Protein AF-A0A7S0H6I0-F1 (afdb_monomer)

Organism: NCBI:txid3032

Solvent-accessible surface area (backbone atoms only — not comparable to full-atom values): 18822 Å² total; per-residue (Å²): 109,71,69,57,54,54,49,54,50,50,52,51,72,68,50,62,96,84,69,88,73,84,89,84,72,91,72,58,75,51,55,57,51,64,80,48,54,71,69,60,39,50,52,53,34,54,76,72,72,45,52,62,35,53,57,52,50,68,65,43,87,54,45,78,47,70,55,51,42,46,53,72,36,49,92,72,52,60,68,84,78,40,85,78,61,83,65,83,70,51,53,68,52,46,45,52,50,47,53,44,42,51,62,61,49,50,74,31,91,44,53,44,59,42,60,43,92,50,60,72,70,56,38,51,52,52,50,51,30,56,52,23,58,52,73,50,47,85,39,92,85,66,47,73,40,75,45,30,28,37,38,82,49,72,37,52,82,81,64,77,52,75,69,40,66,33,45,31,42,36,38,47,34,67,58,88,84,85,41,52,37,30,41,35,44,37,38,36,84,94,32,77,49,40,33,45,35,42,35,44,65,49,100,86,72,50,80,37,57,44,74,42,81,46,54,73,64,60,52,59,59,54,56,79,42,49,26,87,65,40,48,56,35,42,30,47,31,39,26,35,73,51,95,78,37,50,36,37,40,31,41,33,44,49,67,75,86,76,92,59,92,89,64,81,84,72,90,60,69,74,49,38,36,38,34,35,74,42,56,89,55,96,78,70,78,68,73,56,62,86,36,38,29,71,76,48,80,45,53,92,44,58,80,80,30,72,72,53,62,19,40,73,61,81,67,64,61,69,68,75,75,108

InterPro domains:
  IPR038727 NadR/Ttd14, AAA domain [PF13521] (15-122)
  IPR053227 TRPL channel trafficking regulator [PTHR34932] (1-311)

Nearest PDB structures (foldseek):
  2dc4-assembly1_B  TM=5.977E-01  e=1.056E-04  Pyrococcus horikoshii
  7ena-assembly1_r  TM=5.067E-01  e=4.330E-05  Homo sapiens
  1yem-assembly1_A  TM=5.821E-01  e=3.042E-04  Pyrococcus furiosus DSM 3638
  8trh-assembly1_R  TM=5.136E-01  e=8.448E-05  Homo sapiens
  7lbm-assembly1_k  TM=5.328E-01  e=5.613E-04  Homo sapiens

Structure (mmCIF, N/CA/C/O backbone):
data_AF-A0A7S0H6I0-F1
#
_entry.id   AF-A0A7S0H6I0-F1
#
loop_
_atom_site.group_PDB
_atom_site.id
_atom_site.type_symbol
_atom_site.label_atom_id
_atom_site.label_alt_id
_atom_site.label_comp_id
_atom_site.label_asym_id
_atom_site.label_entity_id
_atom_site.label_seq_id
_atom_site.pdbx_PDB_ins_code
_atom_site.Cartn_x
_atom_site.Cartn_y
_atom_site.Cartn_z
_atom_site.occupancy
_atom_site.B_iso_or_equiv
_atom_site.auth_seq_id
_atom_site.auth_comp_id
_atom_site.auth_asym_id
_atom_site.auth_atom_id
_atom_site.pdbx_PDB_model_num
ATOM 1 N N . MET A 1 1 ? 13.674 -18.038 -6.195 1.00 70.50 1 MET A N 1
ATOM 2 C CA . MET A 1 1 ? 13.191 -16.742 -5.676 1.00 70.50 1 MET A CA 1
ATOM 3 C C . MET A 1 1 ? 12.392 -16.941 -4.396 1.00 70.50 1 MET A C 1
ATOM 5 O O . MET A 1 1 ? 12.949 -16.677 -3.344 1.00 70.50 1 MET A O 1
ATOM 9 N N . MET A 1 2 ? 11.197 -17.544 -4.451 1.00 82.12 2 MET A N 1
ATOM 10 C CA . MET A 1 2 ? 10.323 -17.670 -3.271 1.00 82.12 2 MET A CA 1
ATOM 11 C C . MET A 1 2 ? 10.970 -18.321 -2.047 1.00 82.12 2 MET A C 1
ATOM 13 O O . MET A 1 2 ? 10.903 -17.776 -0.954 1.00 82.12 2 MET A O 1
ATOM 17 N N . THR A 1 3 ? 11.650 -19.454 -2.237 1.00 84.69 3 THR A N 1
ATOM 18 C CA . THR A 1 3 ? 12.354 -20.153 -1.151 1.00 84.69 3 THR A CA 1
ATOM 19 C C . THR A 1 3 ? 13.457 -19.301 -0.523 1.00 84.69 3 THR A C 1
ATOM 21 O O . THR A 1 3 ? 13.677 -19.378 0.682 1.00 84.69 3 THR A O 1
ATOM 24 N N . LEU A 1 4 ? 14.143 -18.481 -1.326 1.00 86.88 4 LEU A N 1
ATOM 25 C CA . LEU A 1 4 ? 15.224 -17.619 -0.851 1.00 86.88 4 LEU A CA 1
ATOM 26 C C . LEU A 1 4 ? 14.661 -16.491 0.019 1.00 86.88 4 LEU A C 1
ATOM 28 O O . LEU A 1 4 ? 15.125 -16.303 1.136 1.00 86.88 4 LEU A O 1
ATOM 32 N N . GLU A 1 5 ? 13.624 -15.804 -0.461 1.00 88.50 5 GLU A N 1
ATOM 33 C CA . GLU A 1 5 ? 12.923 -14.759 0.297 1.00 88.50 5 GLU A CA 1
ATOM 34 C C . GLU A 1 5 ? 12.374 -15.319 1.620 1.00 88.50 5 GLU A C 1
ATOM 36 O O . GLU A 1 5 ? 12.677 -14.775 2.677 1.00 88.50 5 GLU A O 1
ATOM 41 N N . SER A 1 6 ? 11.696 -16.475 1.597 1.00 87.19 6 SER A N 1
ATOM 42 C CA . SER A 1 6 ? 11.212 -17.130 2.822 1.00 87.19 6 SER A CA 1
ATOM 43 C C . SER A 1 6 ? 12.336 -17.545 3.778 1.00 87.19 6 SER A C 1
ATOM 45 O O . SER A 1 6 ? 12.127 -17.577 4.987 1.00 87.19 6 SER A O 1
ATOM 47 N N . SER A 1 7 ? 13.536 -17.847 3.270 1.00 89.94 7 SER A N 1
ATOM 48 C CA . SER A 1 7 ? 14.689 -18.143 4.131 1.00 89.94 7 SER A CA 1
ATOM 49 C C . SER A 1 7 ? 15.172 -16.887 4.856 1.00 89.94 7 SER A C 1
ATOM 51 O O . SER A 1 7 ? 15.437 -16.943 6.054 1.00 89.94 7 SER A O 1
ATOM 53 N N . TYR A 1 8 ? 15.246 -15.747 4.162 1.00 90.56 8 TYR A N 1
ATOM 54 C CA . TYR A 1 8 ? 15.612 -14.471 4.782 1.00 90.56 8 TYR A CA 1
ATOM 55 C C . TYR A 1 8 ? 14.548 -13.978 5.764 1.00 90.56 8 TYR A C 1
ATOM 57 O O . TYR A 1 8 ? 14.896 -13.517 6.848 1.00 90.56 8 TYR A O 1
ATOM 65 N N . GLU A 1 9 ? 13.265 -14.135 5.435 1.00 87.25 9 GLU A N 1
ATOM 66 C CA . GLU A 1 9 ? 12.168 -13.856 6.366 1.00 87.25 9 GLU A CA 1
ATOM 67 C C . GLU A 1 9 ? 12.282 -14.709 7.631 1.00 87.25 9 GLU A C 1
ATOM 69 O O . GLU A 1 9 ? 12.184 -14.178 8.734 1.00 87.25 9 GLU A O 1
ATOM 74 N N . ALA A 1 10 ? 12.556 -16.011 7.497 1.00 87.00 10 ALA A N 1
ATOM 75 C CA . ALA A 1 10 ? 12.744 -16.898 8.643 1.00 87.00 10 ALA A CA 1
ATOM 76 C C . ALA A 1 10 ? 13.939 -16.479 9.516 1.00 87.00 10 ALA A C 1
ATOM 78 O O . ALA A 1 10 ? 13.833 -16.514 10.740 1.00 87.00 10 ALA A O 1
ATOM 79 N N . ILE A 1 11 ? 15.047 -16.038 8.909 1.00 88.12 11 ILE A N 1
ATOM 80 C CA . ILE A 1 11 ? 16.201 -15.490 9.638 1.00 88.12 11 ILE A CA 1
ATOM 81 C C . ILE A 1 11 ? 15.800 -14.221 10.401 1.00 88.12 11 ILE A C 1
ATOM 83 O O . ILE A 1 11 ? 16.098 -14.113 11.586 1.00 88.12 11 ILE A O 1
ATOM 87 N N . CYS A 1 12 ? 15.078 -13.296 9.761 1.00 86.56 12 CYS A N 1
ATOM 88 C CA . CYS A 1 12 ? 14.570 -12.095 10.425 1.00 86.56 12 CYS A CA 1
ATOM 89 C C . CYS A 1 12 ? 13.584 -12.416 11.558 1.00 86.56 12 CYS A C 1
ATOM 91 O O . CYS A 1 12 ? 13.582 -11.738 12.575 1.00 86.56 12 CYS A O 1
ATOM 93 N N . MET A 1 13 ? 12.736 -13.436 11.412 1.00 82.75 13 MET A N 1
ATOM 94 C CA . MET A 1 13 ? 11.823 -13.854 12.484 1.00 82.75 13 MET A CA 1
ATOM 95 C C . MET A 1 13 ? 12.553 -14.531 13.649 1.00 82.75 13 MET A C 1
ATOM 97 O O . MET A 1 13 ? 12.031 -14.551 14.762 1.00 82.75 13 MET A O 1
ATOM 101 N N . ALA A 1 14 ? 13.733 -15.097 13.393 1.00 84.69 14 ALA A N 1
ATOM 102 C CA . ALA A 1 14 ? 14.576 -15.744 14.389 1.00 84.69 14 ALA A CA 1
ATOM 103 C C . ALA A 1 14 ? 15.570 -14.788 15.073 1.00 84.69 14 ALA A C 1
ATOM 105 O O . ALA A 1 14 ? 16.255 -15.224 15.998 1.00 84.69 14 ALA A O 1
ATOM 106 N N . SER A 1 15 ? 15.677 -13.525 14.638 1.00 82.12 15 SER A N 1
ATOM 107 C CA . SER A 1 15 ? 16.566 -12.545 15.272 1.00 82.12 15 SER A CA 1
ATOM 108 C C . SER A 1 15 ? 16.127 -12.229 16.702 1.00 82.12 15 SER A C 1
ATOM 110 O O . SER A 1 15 ? 14.941 -12.317 17.035 1.00 82.12 15 SER A O 1
ATOM 112 N N . ASP A 1 16 ? 17.079 -11.820 17.540 1.00 75.88 16 ASP A N 1
ATOM 113 C CA . ASP A 1 16 ? 16.830 -11.540 18.951 1.00 75.88 16 ASP A CA 1
ATOM 114 C C . ASP A 1 16 ? 15.749 -10.470 19.163 1.00 75.88 16 ASP A C 1
ATOM 116 O O . ASP A 1 16 ? 15.563 -9.532 18.378 1.00 75.88 16 ASP A O 1
ATOM 120 N N . ALA A 1 17 ? 15.028 -10.605 20.278 1.00 66.75 17 ALA A N 1
ATOM 121 C CA . ALA A 1 17 ? 13.983 -9.670 20.663 1.00 66.75 17 ALA A CA 1
ATOM 122 C C . ALA A 1 17 ? 14.566 -8.257 20.852 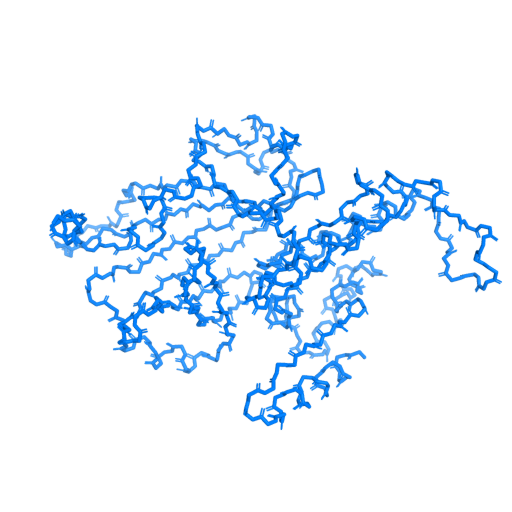1.00 66.75 17 ALA A C 1
ATOM 124 O O . ALA A 1 17 ? 15.230 -7.974 21.847 1.00 66.75 17 ALA A O 1
ATOM 125 N N . GLY A 1 18 ? 14.274 -7.362 19.906 1.00 67.31 18 GLY A N 1
ATOM 126 C CA . GLY A 1 18 ? 14.695 -5.958 19.937 1.00 67.31 18 GLY A CA 1
ATOM 127 C C . GLY A 1 18 ? 15.461 -5.503 18.696 1.00 67.31 18 GLY A C 1
ATOM 128 O O . GLY A 1 18 ? 15.560 -4.296 18.470 1.00 67.31 18 GLY A O 1
ATOM 129 N N . GLU A 1 19 ? 15.944 -6.427 17.863 1.00 80.25 19 GLU A N 1
ATOM 130 C CA . GLU A 1 19 ? 16.595 -6.073 16.602 1.00 80.25 19 GLU A CA 1
ATOM 131 C C . GLU A 1 19 ? 15.565 -5.810 15.494 1.00 80.25 19 GLU A C 1
ATOM 133 O O . GLU A 1 19 ? 14.606 -6.558 15.302 1.00 80.25 19 GLU A O 1
ATOM 138 N N . LYS A 1 20 ? 15.744 -4.707 14.758 1.00 82.06 20 LYS A N 1
ATOM 139 C CA . LYS A 1 20 ? 14.909 -4.379 13.595 1.00 82.06 20 LYS A CA 1
ATOM 140 C C . LYS A 1 20 ? 15.516 -5.036 12.358 1.00 82.06 20 LYS A C 1
ATOM 142 O O . LYS A 1 20 ? 16.614 -4.665 11.954 1.00 82.06 20 LYS A O 1
ATOM 147 N N . CYS A 1 21 ? 14.786 -5.959 11.736 1.00 87.06 21 CYS A N 1
ATOM 148 C CA . CYS A 1 21 ? 15.186 -6.596 10.481 1.00 87.06 21 CYS A CA 1
ATOM 149 C C . CYS A 1 21 ? 14.391 -6.018 9.303 1.00 87.06 21 CYS A C 1
ATOM 151 O O . CYS A 1 21 ? 13.185 -5.797 9.411 1.00 87.06 21 CYS A O 1
ATOM 153 N N . LEU A 1 22 ? 15.061 -5.790 8.173 1.00 87.88 22 LEU A N 1
ATOM 154 C CA . LEU A 1 22 ? 14.438 -5.376 6.916 1.00 87.88 22 LEU A CA 1
ATOM 155 C C . LEU A 1 22 ? 14.961 -6.270 5.792 1.00 87.88 22 LEU A C 1
ATOM 157 O O . LEU A 1 22 ? 16.165 -6.312 5.546 1.00 87.88 22 LEU A O 1
ATOM 161 N N . VAL A 1 23 ? 14.052 -6.936 5.082 1.00 90.81 23 VAL A N 1
ATOM 162 C CA . VAL A 1 23 ? 14.370 -7.675 3.855 1.00 90.81 23 VAL A CA 1
ATOM 163 C C . VAL A 1 23 ? 13.958 -6.821 2.664 1.00 90.81 23 VAL A C 1
ATOM 165 O O . VAL A 1 23 ? 12.786 -6.479 2.514 1.00 90.81 23 VAL A O 1
ATOM 168 N N . VAL A 1 24 ? 14.920 -6.471 1.811 1.00 91.94 24 VAL A N 1
ATOM 169 C CA . VAL A 1 24 ? 14.658 -5.769 0.549 1.00 91.94 24 VAL A CA 1
ATOM 170 C C . VAL A 1 24 ? 14.820 -6.764 -0.591 1.00 91.94 24 VAL A C 1
ATOM 172 O O . VAL A 1 24 ? 15.888 -7.347 -0.761 1.00 91.94 24 VAL A O 1
ATOM 175 N N . CYS A 1 25 ? 13.754 -6.955 -1.363 1.00 92.75 25 CYS A N 1
ATOM 176 C CA . CYS A 1 25 ? 13.757 -7.828 -2.531 1.00 92.75 25 CYS A CA 1
ATOM 177 C C . CYS A 1 25 ? 13.971 -6.984 -3.791 1.00 92.75 25 CYS A C 1
ATOM 179 O O . CYS A 1 25 ? 13.202 -6.056 -4.047 1.00 92.75 25 CYS A O 1
ATOM 181 N N . ASP A 1 26 ? 15.006 -7.296 -4.573 1.00 91.50 26 ASP A N 1
ATOM 182 C CA . ASP A 1 26 ? 15.125 -6.779 -5.936 1.00 91.50 26 ASP A CA 1
ATOM 183 C C . ASP A 1 26 ? 14.208 -7.606 -6.841 1.00 91.50 26 ASP A C 1
ATOM 185 O O . ASP A 1 26 ? 14.477 -8.782 -7.106 1.00 91.50 26 ASP A O 1
ATOM 189 N N . ARG A 1 27 ? 13.108 -6.975 -7.268 1.00 89.69 27 ARG A N 1
ATOM 190 C CA . ARG A 1 27 ? 11.924 -7.591 -7.886 1.00 89.69 27 ARG A CA 1
ATOM 191 C C . ARG A 1 27 ? 11.106 -8.457 -6.932 1.00 89.69 27 ARG A C 1
ATOM 193 O O . ARG A 1 27 ? 11.577 -8.933 -5.902 1.00 89.69 27 ARG A O 1
ATOM 200 N N . GLY A 1 28 ? 9.850 -8.675 -7.310 1.00 91.19 28 GLY A N 1
ATOM 201 C CA . GLY A 1 28 ? 8.942 -9.579 -6.610 1.00 91.19 28 GLY A CA 1
ATOM 202 C C . GLY A 1 28 ? 8.257 -10.558 -7.556 1.00 91.19 28 GLY A C 1
ATOM 203 O O . GLY A 1 28 ? 8.358 -10.450 -8.776 1.00 91.19 28 GLY A O 1
ATOM 204 N N . ILE A 1 29 ? 7.535 -11.524 -6.991 1.00 91.94 29 ILE A N 1
ATOM 205 C CA . ILE A 1 29 ? 6.926 -12.623 -7.753 1.00 91.94 29 ILE A CA 1
ATOM 206 C C . ILE A 1 29 ? 5.999 -12.137 -8.880 1.00 91.94 29 ILE A C 1
ATOM 208 O O . ILE A 1 29 ? 5.982 -12.732 -9.957 1.00 91.94 29 ILE A O 1
ATOM 212 N N . MET A 1 30 ? 5.268 -11.037 -8.665 1.00 92.62 30 MET A N 1
ATOM 213 C CA . MET A 1 30 ? 4.317 -10.516 -9.649 1.00 92.62 30 MET A CA 1
ATOM 214 C C . MET A 1 30 ? 5.007 -9.951 -10.894 1.00 92.62 30 MET A C 1
ATOM 216 O O . MET A 1 30 ? 4.375 -9.903 -11.947 1.00 92.62 30 MET A O 1
ATOM 220 N N . ASP A 1 31 ? 6.297 -9.603 -10.834 1.00 92.75 31 ASP A N 1
ATOM 221 C CA . ASP A 1 31 ? 7.055 -9.135 -12.002 1.00 92.75 31 ASP A CA 1
ATOM 222 C C . ASP A 1 31 ? 7.096 -10.203 -13.098 1.00 92.75 31 ASP A C 1
ATOM 224 O O . ASP A 1 31 ? 7.071 -9.879 -14.283 1.00 92.75 31 ASP A O 1
ATOM 228 N N . ALA A 1 32 ? 7.104 -11.487 -12.724 1.00 91.06 32 ALA A N 1
ATOM 229 C CA . ALA A 1 32 ? 7.107 -12.593 -13.678 1.00 91.06 32 ALA A CA 1
ATOM 230 C C . ALA A 1 32 ? 5.839 -12.622 -14.555 1.00 91.06 32 ALA A C 1
ATOM 232 O O . ALA A 1 32 ? 5.911 -13.024 -15.719 1.00 91.06 32 ALA A O 1
ATOM 233 N N . SER A 1 33 ? 4.702 -12.131 -14.044 1.00 91.62 33 SER A N 1
ATOM 234 C CA . SER A 1 33 ? 3.443 -12.049 -14.803 1.00 91.62 33 SER A CA 1
ATOM 235 C C . SER A 1 33 ? 3.538 -11.125 -16.023 1.00 91.62 33 SER A C 1
ATOM 237 O O . SER A 1 33 ? 2.794 -11.274 -16.987 1.00 91.62 33 SER A O 1
ATOM 239 N N . VAL A 1 34 ? 4.496 -10.193 -16.030 1.00 92.12 34 VAL A N 1
ATOM 240 C CA . VAL A 1 34 ? 4.715 -9.258 -17.142 1.00 92.12 34 VAL A CA 1
ATOM 241 C C . VAL A 1 34 ? 5.368 -9.947 -18.343 1.00 92.12 34 VAL A C 1
ATOM 243 O O . VAL A 1 34 ? 5.211 -9.505 -19.481 1.00 92.12 34 VAL A O 1
ATOM 246 N N . TYR A 1 35 ? 6.062 -11.062 -18.129 1.00 89.56 35 TYR A N 1
ATOM 247 C CA . TYR A 1 35 ? 6.832 -11.744 -19.172 1.00 89.56 35 TYR A CA 1
ATOM 248 C C . TYR A 1 35 ? 6.119 -12.968 -19.759 1.00 89.56 35 TYR A C 1
ATOM 250 O O . TYR A 1 35 ? 6.686 -13.658 -20.602 1.00 89.56 35 TYR A O 1
ATOM 258 N N . CYS A 1 36 ? 4.880 -13.240 -19.348 1.00 90.88 36 CYS A N 1
ATOM 259 C CA . CYS A 1 36 ? 4.063 -14.320 -19.895 1.00 90.88 36 CYS A CA 1
ATOM 260 C C . CYS A 1 36 ? 2.608 -13.878 -20.100 1.00 90.88 36 CYS A C 1
ATOM 262 O O . CYS A 1 36 ? 2.202 -12.795 -19.676 1.00 90.88 36 CYS A O 1
ATOM 264 N N . ASP A 1 37 ? 1.841 -14.690 -20.823 1.00 92.38 37 ASP A N 1
ATOM 265 C CA . ASP A 1 37 ? 0.395 -14.525 -20.943 1.00 92.38 37 ASP A CA 1
ATOM 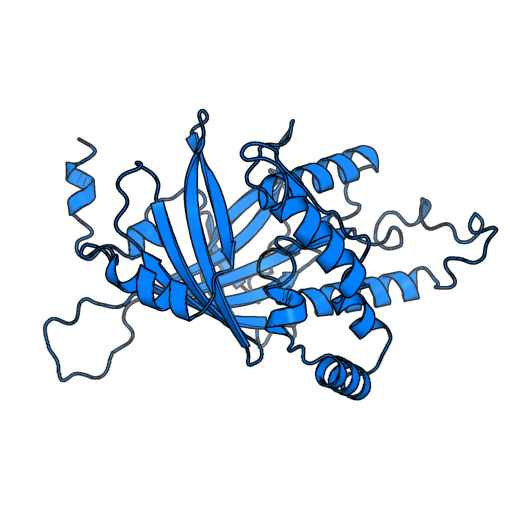266 C C . ASP A 1 37 ? -0.331 -14.979 -19.659 1.00 92.38 37 ASP A C 1
ATOM 268 O O . ASP A 1 37 ? 0.222 -15.697 -18.821 1.00 92.38 37 ASP A O 1
ATOM 272 N N . GLU A 1 38 ? -1.589 -14.563 -19.506 1.00 89.62 38 GLU A N 1
ATOM 273 C CA . GLU A 1 38 ? -2.395 -14.824 -18.307 1.00 89.62 38 GLU A CA 1
ATOM 274 C C . GLU A 1 38 ? -2.650 -16.322 -18.060 1.00 89.62 38 GLU A C 1
ATOM 276 O O . GLU A 1 38 ? -2.675 -16.764 -16.909 1.00 89.62 38 GLU A O 1
ATOM 281 N N . GLU A 1 39 ? -2.783 -17.132 -19.116 1.00 93.06 39 GLU A N 1
ATOM 282 C CA . GLU A 1 39 ? -3.004 -18.576 -18.996 1.00 93.06 39 GLU A CA 1
ATOM 283 C C . GLU A 1 39 ? -1.750 -19.271 -18.453 1.00 93.06 39 GLU A C 1
ATOM 285 O O . GLU A 1 39 ? -1.812 -20.091 -17.530 1.00 93.06 39 GLU A O 1
ATOM 290 N N . THR A 1 40 ? -0.587 -18.920 -18.993 1.00 94.50 40 THR A N 1
ATOM 291 C CA . THR A 1 40 ? 0.711 -19.393 -18.519 1.00 94.50 40 THR A CA 1
ATOM 292 C C . THR A 1 40 ? 0.962 -18.945 -17.084 1.00 94.50 40 THR A C 1
ATOM 294 O O . THR A 1 40 ? 1.310 -19.783 -16.248 1.00 94.50 40 THR A O 1
ATOM 297 N N . TRP A 1 41 ? 0.706 -17.675 -16.761 1.00 93.12 41 TRP A N 1
ATOM 298 C CA . TRP A 1 41 ? 0.830 -17.162 -15.397 1.00 93.12 41 TRP A CA 1
ATOM 299 C C . TRP A 1 41 ? -0.062 -17.923 -14.409 1.00 93.12 41 TRP A C 1
ATOM 301 O O . TRP A 1 41 ? 0.408 -18.385 -13.367 1.00 93.12 41 TRP A O 1
ATOM 311 N N . SER A 1 42 ? -1.329 -18.139 -14.766 1.00 90.81 42 SER A N 1
ATOM 312 C CA . SER A 1 42 ? -2.291 -18.883 -13.949 1.00 90.81 42 SER A CA 1
ATOM 313 C C . SER A 1 42 ? -1.843 -20.327 -13.696 1.00 90.81 42 SER A C 1
ATOM 315 O O . SER A 1 42 ? -1.903 -20.817 -12.563 1.00 90.81 42 SER A O 1
ATOM 317 N N . ARG A 1 43 ? -1.310 -21.011 -14.721 1.00 92.94 43 ARG A N 1
ATOM 318 C CA . ARG A 1 43 ? -0.743 -22.363 -14.573 1.00 92.94 43 ARG A CA 1
ATOM 319 C C . ARG A 1 43 ? 0.458 -22.383 -13.630 1.00 92.94 43 ARG A C 1
ATOM 321 O O . ARG A 1 43 ? 0.527 -23.269 -12.777 1.00 92.94 43 ARG A O 1
ATOM 328 N N . VAL A 1 44 ? 1.372 -21.417 -13.751 1.00 92.50 44 VAL A N 1
ATOM 329 C CA . VAL A 1 44 ? 2.543 -21.301 -12.867 1.00 92.50 44 VAL A CA 1
ATOM 330 C C . VAL A 1 44 ? 2.097 -21.082 -11.424 1.00 92.50 44 VAL A C 1
ATOM 332 O O . VAL A 1 44 ? 2.482 -21.862 -10.555 1.00 92.50 44 VAL A O 1
ATOM 335 N N . MET A 1 45 ? 1.220 -20.109 -11.175 1.00 91.25 45 MET A N 1
ATOM 336 C CA . MET A 1 45 ? 0.675 -19.808 -9.847 1.00 91.25 45 MET A CA 1
ATOM 337 C C . MET A 1 45 ? 0.008 -21.026 -9.200 1.00 91.25 45 MET A C 1
ATOM 339 O O . MET A 1 45 ? 0.306 -21.381 -8.057 1.00 91.25 45 MET A O 1
ATOM 343 N N . LYS A 1 46 ? -0.811 -21.750 -9.971 1.00 90.69 46 LYS A N 1
ATOM 344 C CA . LYS A 1 46 ? -1.442 -22.992 -9.517 1.00 90.69 46 LYS A CA 1
ATOM 345 C C . LYS A 1 46 ? -0.420 -24.085 -9.199 1.00 90.69 46 LYS A C 1
ATOM 347 O O . LYS A 1 46 ? -0.600 -24.804 -8.220 1.00 90.69 46 LYS A O 1
ATOM 352 N N . SER A 1 47 ? 0.647 -24.213 -9.992 1.00 92.00 47 SER A N 1
ATOM 353 C CA . SER A 1 47 ? 1.692 -25.225 -9.771 1.00 92.00 47 SER A CA 1
ATOM 354 C C . SER A 1 47 ? 2.472 -25.014 -8.470 1.00 92.00 47 SER A C 1
ATOM 356 O O . SER A 1 47 ? 2.928 -25.985 -7.871 1.00 92.00 47 SER A O 1
ATOM 358 N N . VAL A 1 48 ? 2.576 -23.763 -8.008 1.00 89.50 48 VAL A N 1
ATOM 359 C CA . VAL A 1 48 ? 3.240 -23.400 -6.747 1.00 89.50 48 VAL A CA 1
ATOM 360 C C . VAL A 1 48 ? 2.257 -23.212 -5.587 1.00 89.50 48 VAL A C 1
ATOM 362 O O . VAL A 1 48 ? 2.669 -22.860 -4.486 1.00 89.50 48 VAL A O 1
ATOM 365 N N . GLY A 1 49 ? 0.962 -23.463 -5.816 1.00 88.69 49 GLY A N 1
ATOM 366 C CA . GLY A 1 49 ? -0.079 -23.382 -4.791 1.00 88.69 49 GLY A CA 1
ATOM 367 C C . GLY A 1 49 ? -0.357 -21.966 -4.286 1.00 88.69 49 GLY A C 1
ATOM 368 O O . GLY A 1 49 ? -0.816 -21.816 -3.156 1.00 88.69 49 GLY A O 1
ATOM 369 N N . LEU A 1 50 ? -0.074 -20.940 -5.092 1.00 88.12 50 LEU A N 1
ATOM 370 C CA . LEU A 1 50 ? -0.320 -19.546 -4.734 1.00 88.12 50 LEU A CA 1
ATOM 371 C C . LEU A 1 50 ? -1.524 -18.988 -5.489 1.00 88.12 50 LEU A C 1
ATOM 373 O O . LEU A 1 50 ? -1.718 -19.251 -6.675 1.00 88.12 50 LEU A O 1
ATOM 377 N N . ASP A 1 51 ? -2.302 -18.165 -4.794 1.00 87.56 51 ASP A N 1
ATOM 378 C CA . ASP A 1 51 ? -3.284 -17.272 -5.400 1.00 87.56 51 ASP A CA 1
ATOM 379 C C . ASP A 1 51 ? -2.737 -15.836 -5.475 1.00 87.56 51 ASP A C 1
ATOM 381 O O . ASP A 1 51 ? -1.680 -15.512 -4.922 1.00 87.56 51 ASP A O 1
ATOM 385 N N . HIS A 1 52 ? -3.455 -14.962 -6.183 1.00 84.38 52 HIS A N 1
ATOM 386 C CA . HIS A 1 52 ? -3.056 -13.563 -6.358 1.00 84.38 52 HIS A CA 1
ATOM 387 C C . HIS A 1 52 ? -2.916 -12.826 -5.020 1.00 84.38 52 HIS A C 1
ATOM 389 O O . HIS A 1 52 ? -1.954 -12.091 -4.816 1.00 84.38 52 HIS A O 1
ATOM 395 N N . SER A 1 53 ? -3.834 -13.062 -4.076 1.00 84.12 53 SER A N 1
ATOM 396 C CA . SER A 1 53 ? -3.786 -12.433 -2.751 1.00 84.12 53 SER A CA 1
ATOM 397 C C . S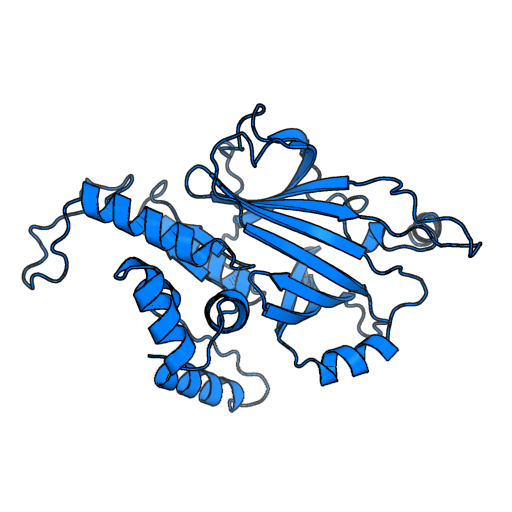ER A 1 53 ? -2.548 -12.856 -1.961 1.00 84.12 53 SER A C 1
ATOM 399 O O . SER A 1 53 ? -1.978 -12.039 -1.243 1.00 84.12 53 SER A O 1
ATOM 401 N N . SER A 1 54 ? -2.138 -14.117 -2.065 1.00 85.25 54 SER A N 1
ATOM 402 C CA . SER A 1 54 ? -0.979 -14.653 -1.358 1.00 85.25 54 SER A CA 1
ATOM 403 C C . SER A 1 54 ? 0.317 -14.162 -1.984 1.00 85.25 54 SER A C 1
ATOM 405 O O . SER A 1 54 ? 1.229 -13.799 -1.256 1.00 85.25 54 SER A O 1
ATOM 407 N N . ALA A 1 55 ? 0.397 -14.107 -3.315 1.00 89.00 55 ALA A N 1
ATOM 408 C CA . ALA A 1 55 ? 1.597 -13.672 -4.027 1.00 89.00 55 ALA A CA 1
ATOM 409 C C . ALA A 1 55 ? 1.803 -12.152 -4.026 1.00 89.00 55 ALA A C 1
ATOM 411 O O . ALA A 1 55 ? 2.929 -11.691 -3.843 1.00 89.00 55 ALA A O 1
ATOM 412 N N . CYS A 1 56 ? 0.732 -11.383 -4.229 1.00 89.38 56 CYS A N 1
ATOM 413 C CA . CYS A 1 56 ? 0.781 -9.928 -4.271 1.00 89.38 56 CYS A CA 1
ATOM 414 C C . CYS A 1 56 ? 0.602 -9.346 -2.866 1.00 89.38 56 CYS A C 1
ATOM 416 O O . CYS A 1 56 ? 1.533 -8.773 -2.314 1.00 89.38 56 CYS A O 1
ATOM 418 N N . ASP A 1 57 ? -0.578 -9.519 -2.263 1.00 85.25 57 ASP A N 1
ATOM 419 C CA . ASP A 1 57 ? -1.016 -8.692 -1.131 1.00 85.25 57 ASP A CA 1
ATOM 420 C C . ASP A 1 57 ? -0.461 -9.121 0.237 1.00 85.25 57 ASP A C 1
ATOM 422 O O . ASP A 1 57 ? -0.304 -8.282 1.123 1.00 85.25 57 ASP A O 1
ATOM 426 N N . ALA A 1 58 ? -0.264 -10.424 0.457 1.00 85.75 58 ALA A N 1
ATOM 427 C CA . ALA A 1 58 ? 0.089 -10.976 1.768 1.00 85.75 58 ALA A CA 1
ATOM 428 C C . ALA A 1 58 ? 1.599 -11.113 1.990 1.00 85.75 58 ALA A C 1
ATOM 430 O O . ALA A 1 58 ? 2.042 -11.167 3.138 1.00 85.75 58 ALA A O 1
ATOM 431 N N . ARG A 1 59 ? 2.359 -11.221 0.898 1.00 88.94 59 ARG A N 1
ATOM 432 C CA . ARG A 1 59 ? 3.769 -11.605 0.917 1.00 88.94 59 ARG A CA 1
ATOM 433 C C . ARG A 1 59 ? 4.727 -10.447 1.141 1.00 88.94 59 ARG A C 1
ATOM 435 O O . ARG A 1 59 ? 5.789 -10.653 1.705 1.00 88.94 59 ARG A O 1
ATOM 442 N N . TYR A 1 60 ? 4.355 -9.249 0.705 1.00 91.25 60 TYR A N 1
ATOM 443 C CA . TYR A 1 60 ? 5.183 -8.059 0.837 1.00 91.25 60 TYR A CA 1
ATOM 444 C C . TYR A 1 60 ? 4.480 -7.049 1.747 1.00 91.25 60 TYR A C 1
ATOM 446 O O . TYR A 1 60 ? 3.301 -6.751 1.569 1.00 91.25 60 TYR A O 1
ATOM 454 N N . ASP A 1 61 ? 5.195 -6.479 2.719 1.00 88.00 61 ASP A N 1
ATOM 455 C CA . ASP A 1 61 ? 4.640 -5.404 3.558 1.00 88.00 61 ASP A CA 1
ATOM 456 C C . ASP A 1 61 ? 4.454 -4.094 2.769 1.00 88.00 61 ASP A C 1
ATOM 458 O O . ASP A 1 61 ? 3.590 -3.262 3.077 1.00 88.00 61 ASP A O 1
ATOM 462 N N . GLY A 1 62 ? 5.257 -3.920 1.717 1.00 90.31 62 GLY A N 1
ATOM 463 C CA . GLY A 1 62 ? 5.265 -2.768 0.831 1.00 90.31 62 GLY A CA 1
ATOM 464 C C . GLY A 1 62 ? 5.907 -3.095 -0.512 1.00 90.31 62 GLY A C 1
ATOM 465 O O . GLY A 1 62 ? 6.834 -3.894 -0.583 1.00 90.31 62 GLY A O 1
ATOM 466 N N . VAL A 1 63 ? 5.427 -2.439 -1.567 1.00 93.19 63 VAL A N 1
ATOM 467 C CA . VAL A 1 63 ? 6.003 -2.518 -2.913 1.00 93.19 63 VAL A CA 1
ATOM 468 C C . VAL A 1 63 ? 6.388 -1.110 -3.340 1.00 93.19 63 VAL A C 1
ATOM 470 O O . VAL A 1 63 ? 5.566 -0.190 -3.296 1.00 93.19 63 VAL A O 1
ATOM 473 N N . LEU A 1 64 ? 7.647 -0.933 -3.731 1.00 92.94 64 LEU A N 1
ATOM 474 C CA . LEU A 1 64 ? 8.152 0.312 -4.293 1.00 92.94 64 LEU A CA 1
ATOM 475 C C . LEU A 1 64 ? 8.397 0.109 -5.782 1.00 92.94 64 LEU A C 1
ATOM 477 O O . LEU A 1 64 ? 9.273 -0.657 -6.171 1.00 92.94 64 LEU A O 1
ATOM 481 N N . HIS A 1 65 ? 7.651 0.834 -6.606 1.00 92.94 65 HIS A N 1
ATOM 482 C CA . HIS A 1 65 ? 7.884 0.872 -8.037 1.00 92.94 65 HIS A CA 1
ATOM 483 C C . HIS A 1 65 ? 8.785 2.054 -8.385 1.00 92.94 65 HIS A C 1
ATOM 485 O O . HIS A 1 65 ? 8.370 3.213 -8.302 1.00 92.94 65 HIS A O 1
ATOM 491 N N . LEU A 1 66 ? 10.013 1.770 -8.811 1.00 93.19 66 LEU A N 1
ATOM 492 C CA . LEU A 1 66 ? 10.917 2.780 -9.354 1.00 93.19 66 LEU A CA 1
ATOM 493 C C . LEU A 1 66 ? 10.657 2.912 -10.856 1.00 93.19 66 LEU A C 1
ATOM 495 O O . LEU A 1 66 ? 10.959 1.992 -11.610 1.00 93.19 66 LEU A O 1
ATOM 499 N N . VAL A 1 67 ? 10.104 4.048 -11.290 1.00 92.38 67 VAL A N 1
ATOM 500 C CA . VAL A 1 67 ? 9.789 4.273 -12.711 1.00 92.38 67 VAL A CA 1
ATOM 501 C C . VAL A 1 67 ? 11.071 4.186 -13.536 1.00 92.38 67 VAL A C 1
ATOM 503 O O . VAL A 1 67 ? 12.100 4.758 -13.147 1.00 92.38 67 VAL A O 1
ATOM 506 N N . THR A 1 68 ? 11.010 3.457 -14.653 1.00 91.75 68 THR A N 1
ATOM 507 C CA . THR A 1 68 ? 12.128 3.301 -15.594 1.00 91.75 68 THR A CA 1
ATOM 508 C C . THR A 1 68 ? 12.730 4.647 -16.000 1.00 91.75 68 THR A C 1
ATOM 510 O O . THR A 1 68 ? 12.005 5.614 -16.214 1.00 91.75 68 THR A O 1
ATOM 513 N N . ALA A 1 69 ? 14.056 4.727 -16.148 1.00 91.56 69 ALA A N 1
ATOM 514 C CA . ALA A 1 69 ? 14.708 5.939 -16.659 1.00 91.56 69 ALA A CA 1
ATOM 515 C C . ALA A 1 69 ? 14.241 6.291 -18.083 1.00 91.56 69 ALA A C 1
ATOM 517 O O . ALA A 1 69 ? 14.269 7.450 -18.467 1.00 91.56 69 ALA A O 1
ATOM 518 N N . ALA A 1 70 ? 13.723 5.317 -18.840 1.00 90.88 70 ALA A N 1
ATOM 519 C CA . ALA A 1 70 ? 13.119 5.580 -20.141 1.00 90.88 70 ALA A CA 1
ATOM 520 C C . ALA A 1 70 ? 11.893 6.507 -20.074 1.00 90.88 70 ALA A C 1
ATOM 522 O O . ALA A 1 70 ? 11.426 6.909 -21.128 1.00 90.88 70 ALA A O 1
ATOM 523 N N . ASP A 1 71 ? 11.332 6.807 -18.898 1.00 90.25 71 ASP A N 1
ATOM 524 C CA . ASP A 1 71 ? 10.167 7.680 -18.723 1.00 90.25 71 ASP A CA 1
ATOM 525 C C . ASP A 1 71 ? 10.534 8.907 -17.868 1.00 90.25 71 ASP A C 1
ATOM 527 O O . ASP A 1 71 ? 10.504 8.853 -16.635 1.00 90.25 71 ASP A O 1
ATOM 531 N N . GLY A 1 72 ? 10.930 10.007 -18.518 1.00 87.94 72 GLY A N 1
ATOM 532 C CA . GLY A 1 72 ? 11.246 11.283 -17.864 1.00 87.94 72 GLY A CA 1
ATOM 533 C C . GLY A 1 72 ? 12.684 11.444 -17.353 1.00 87.94 72 GLY A C 1
ATOM 534 O O . GLY A 1 72 ? 12.928 12.357 -16.571 1.00 87.94 72 GLY A O 1
ATOM 535 N N . ALA A 1 73 ? 13.603 10.558 -17.743 1.00 90.69 73 ALA A N 1
ATOM 536 C CA . ALA A 1 73 ? 15.050 10.658 -17.504 1.00 90.69 73 ALA A CA 1
ATOM 537 C C . ALA A 1 73 ? 15.839 9.922 -18.609 1.00 90.69 73 ALA A C 1
ATOM 539 O O . ALA A 1 73 ? 16.785 9.171 -18.344 1.00 90.69 73 ALA A O 1
ATOM 540 N N . GLU A 1 74 ? 15.387 10.054 -19.858 1.00 89.56 74 GLU A N 1
ATOM 541 C CA . GLU A 1 74 ? 15.859 9.298 -21.018 1.00 89.56 74 GLU A CA 1
ATOM 542 C C . GLU A 1 74 ? 17.358 9.474 -21.282 1.00 89.56 74 GLU A C 1
ATOM 544 O O . GLU A 1 74 ? 17.999 8.555 -21.785 1.00 89.56 74 GLU A O 1
ATOM 549 N N . GLU A 1 75 ? 17.940 10.605 -20.886 1.00 86.69 75 GLU A N 1
ATOM 550 C CA . GLU A 1 75 ? 19.381 10.870 -20.924 1.00 86.69 75 GLU A CA 1
ATOM 551 C C . GLU A 1 75 ? 20.209 9.882 -20.084 1.00 86.69 75 GLU A C 1
ATOM 553 O O . GLU A 1 75 ? 21.403 9.689 -20.324 1.00 86.69 75 GLU A O 1
ATOM 558 N N . HIS A 1 76 ? 19.573 9.240 -19.102 1.00 86.25 76 HIS A N 1
ATOM 559 C CA . HIS A 1 76 ? 20.150 8.186 -18.273 1.00 86.25 76 HIS A CA 1
ATOM 560 C C . HIS A 1 76 ? 19.756 6.779 -18.751 1.00 86.25 76 HIS A C 1
ATOM 562 O O . HIS A 1 76 ? 20.230 5.781 -18.202 1.00 86.25 76 HIS A O 1
ATOM 568 N N . TYR A 1 77 ? 18.914 6.674 -19.783 1.00 83.44 77 TYR A N 1
ATOM 569 C CA . TYR A 1 77 ? 18.500 5.418 -20.400 1.00 83.44 77 TYR A CA 1
ATOM 570 C C . TYR A 1 77 ? 19.431 5.050 -21.569 1.00 83.44 77 TYR A C 1
ATOM 572 O O . TYR A 1 77 ? 19.027 4.975 -22.728 1.00 83.44 77 TYR A O 1
ATOM 580 N N . ASN A 1 78 ? 20.708 4.812 -21.258 1.00 70.50 78 ASN A N 1
ATOM 581 C CA . ASN A 1 78 ? 21.717 4.491 -22.268 1.00 70.50 78 ASN A CA 1
ATOM 582 C C . ASN A 1 78 ? 21.866 2.978 -22.458 1.00 70.50 78 ASN A C 1
ATOM 584 O O . ASN A 1 78 ? 22.289 2.255 -21.555 1.00 70.50 78 ASN A O 1
ATOM 588 N N . LEU A 1 79 ? 21.562 2.509 -23.671 1.00 63.09 79 LEU A N 1
ATOM 589 C CA . LEU A 1 79 ? 21.831 1.135 -24.114 1.00 63.09 79 LEU A CA 1
ATOM 590 C C . LEU A 1 79 ? 23.316 0.917 -24.448 1.00 63.09 79 LEU A C 1
ATOM 592 O O . LEU A 1 79 ? 23.789 -0.213 -24.430 1.00 63.09 79 LEU A O 1
ATOM 596 N N . GLU A 1 80 ? 24.065 1.990 -24.712 1.00 55.03 80 GLU A N 1
ATOM 597 C CA . GLU A 1 80 ? 25.470 1.928 -25.141 1.00 55.03 80 GLU A CA 1
ATOM 598 C C . GLU A 1 80 ? 26.444 1.573 -24.004 1.00 55.03 80 GLU A C 1
ATOM 600 O O . GLU A 1 80 ? 27.488 0.978 -24.254 1.00 55.03 80 GLU A O 1
ATOM 605 N N . SER A 1 81 ? 26.096 1.870 -22.745 1.00 52.12 81 SER A N 1
ATOM 606 C CA . SER A 1 81 ? 26.880 1.465 -21.566 1.00 52.12 81 SER A CA 1
ATOM 607 C C . SER A 1 81 ? 26.542 0.058 -21.056 1.00 52.12 81 SER A C 1
ATOM 609 O O . SER A 1 81 ? 27.149 -0.395 -20.089 1.00 52.12 81 SER A O 1
ATOM 611 N N . ASN A 1 82 ? 25.588 -0.648 -21.678 1.00 55.59 82 ASN A N 1
ATOM 612 C CA . ASN A 1 82 ? 25.329 -2.067 -21.412 1.00 55.59 82 ASN A CA 1
ATOM 613 C C . ASN A 1 82 ? 26.362 -2.935 -22.140 1.00 55.59 82 ASN A C 1
ATOM 615 O O . ASN A 1 82 ? 26.024 -3.725 -23.022 1.00 55.59 82 ASN A O 1
ATOM 619 N N . THR A 1 83 ? 27.628 -2.830 -21.749 1.00 52.78 83 THR A N 1
ATOM 620 C CA . THR A 1 83 ? 28.716 -3.673 -22.269 1.00 52.78 83 THR A CA 1
ATOM 621 C C . THR A 1 83 ? 28.447 -5.178 -22.117 1.00 52.78 83 THR A C 1
ATOM 623 O O . THR A 1 83 ? 29.055 -5.970 -22.830 1.00 52.78 83 THR A O 1
ATOM 626 N N . GLU A 1 84 ? 27.505 -5.577 -21.253 1.00 55.31 84 GLU A N 1
ATOM 627 C CA . GLU A 1 84 ? 27.112 -6.973 -21.010 1.00 55.31 84 GLU A CA 1
ATOM 628 C C . GLU A 1 84 ? 25.732 -7.372 -21.583 1.00 55.31 84 GLU A C 1
ATOM 630 O O . GLU A 1 84 ? 25.256 -8.472 -21.318 1.00 55.31 84 GLU A O 1
ATOM 635 N N . GLY A 1 85 ? 25.054 -6.513 -22.359 1.00 56.47 85 GLY A N 1
ATOM 636 C CA . GLY A 1 85 ? 23.770 -6.872 -22.996 1.00 56.47 85 GLY A CA 1
ATOM 637 C C . GLY A 1 85 ? 22.601 -7.119 -22.026 1.00 56.47 85 GLY A C 1
ATOM 638 O O . GLY A 1 85 ? 21.607 -7.734 -22.399 1.00 56.47 85 GLY A O 1
ATOM 639 N N . VAL A 1 86 ? 22.705 -6.636 -20.783 1.00 59.16 86 VAL A N 1
ATOM 640 C CA . VAL A 1 86 ? 21.740 -6.885 -19.692 1.00 59.16 86 VAL A CA 1
ATOM 641 C C . VAL A 1 86 ? 20.368 -6.236 -19.931 1.00 59.16 86 VAL A C 1
ATOM 643 O O . VAL A 1 86 ? 19.369 -6.709 -19.393 1.00 59.16 86 VAL A O 1
ATOM 646 N N . ARG A 1 87 ? 20.284 -5.172 -20.742 1.00 66.69 87 ARG A N 1
ATOM 647 C CA . ARG A 1 87 ? 19.003 -4.630 -21.234 1.00 66.69 87 ARG A CA 1
ATOM 648 C C . ARG A 1 87 ? 19.025 -4.576 -22.749 1.00 66.69 87 ARG A C 1
ATOM 650 O O . ARG A 1 87 ? 19.935 -3.980 -23.328 1.00 66.69 87 ARG A O 1
ATOM 657 N N . THR A 1 88 ? 18.019 -5.191 -23.352 1.00 74.31 88 THR A N 1
ATOM 658 C CA . THR A 1 88 ? 17.865 -5.323 -24.807 1.00 74.31 88 THR A CA 1
ATOM 659 C C . THR A 1 88 ? 16.691 -4.508 -25.337 1.00 74.31 88 THR A C 1
ATOM 661 O O . THR A 1 88 ? 16.527 -4.371 -26.545 1.00 74.31 88 THR A O 1
ATOM 664 N N . GLU A 1 89 ? 15.846 -4.000 -24.442 1.00 82.81 89 GLU A N 1
ATOM 665 C CA . GLU A 1 89 ? 14.632 -3.278 -24.781 1.00 82.81 89 GLU A CA 1
ATOM 666 C C . GLU A 1 89 ? 14.926 -1.841 -25.219 1.00 82.81 89 GLU A C 1
ATOM 668 O O . GLU A 1 89 ? 15.766 -1.151 -24.646 1.00 82.81 89 GLU A O 1
ATOM 673 N N . THR A 1 90 ? 14.192 -1.351 -26.217 1.00 87.69 90 THR A N 1
ATOM 674 C CA . THR A 1 90 ? 14.195 0.076 -26.560 1.00 87.69 90 THR A CA 1
ATOM 675 C C . THR A 1 90 ? 13.536 0.903 -25.452 1.00 87.69 90 THR A C 1
ATOM 677 O O . THR A 1 90 ? 12.767 0.379 -24.645 1.00 87.69 90 THR A O 1
ATOM 680 N N . ALA A 1 91 ? 13.755 2.224 -25.439 1.00 89.38 91 ALA A N 1
ATOM 681 C CA . ALA A 1 91 ? 13.095 3.115 -24.477 1.00 89.38 91 ALA A CA 1
ATOM 682 C C . ALA A 1 91 ? 11.560 2.964 -24.501 1.00 89.38 91 ALA A C 1
ATOM 684 O O . ALA A 1 91 ? 10.913 2.912 -23.458 1.00 89.38 91 ALA A O 1
ATOM 685 N N . GLU A 1 92 ? 10.965 2.815 -25.686 1.00 90.56 92 GLU A N 1
ATOM 686 C CA . GLU A 1 92 ? 9.524 2.588 -25.837 1.00 90.56 92 GLU A CA 1
ATOM 687 C C . GLU A 1 92 ? 9.075 1.244 -25.257 1.00 90.56 92 GLU A C 1
ATOM 689 O O . GLU A 1 92 ? 8.081 1.188 -24.527 1.00 90.56 92 GLU A O 1
ATOM 694 N N . GLN A 1 93 ? 9.820 0.169 -25.533 1.00 90.44 93 GLN A N 1
ATOM 695 C CA . GLN A 1 93 ? 9.545 -1.153 -24.970 1.00 90.44 93 GLN A CA 1
ATOM 696 C C . GLN A 1 93 ? 9.673 -1.142 -23.445 1.00 90.44 93 GLN A C 1
ATOM 698 O O . GLN A 1 93 ? 8.817 -1.693 -22.756 1.00 90.44 93 GLN A O 1
ATOM 703 N N . ALA A 1 94 ? 10.676 -0.450 -22.905 1.00 90.38 94 ALA A N 1
ATOM 704 C CA . ALA A 1 94 ? 10.860 -0.313 -21.468 1.00 90.38 94 ALA A CA 1
ATOM 705 C C . ALA A 1 94 ? 9.729 0.474 -20.804 1.00 90.38 94 ALA A C 1
ATOM 707 O O . ALA A 1 94 ? 9.234 0.037 -19.770 1.00 90.38 94 ALA A O 1
ATOM 708 N N . ARG A 1 95 ? 9.251 1.572 -21.406 1.00 92.12 95 ARG A N 1
ATOM 709 C CA . ARG A 1 95 ? 8.043 2.272 -20.926 1.00 92.12 95 ARG A CA 1
ATOM 710 C C . ARG A 1 95 ? 6.817 1.359 -20.945 1.00 92.12 95 ARG A C 1
ATOM 712 O O . ARG A 1 95 ? 5.978 1.423 -20.049 1.00 92.12 95 ARG A O 1
ATOM 719 N N . HIS A 1 96 ? 6.678 0.525 -21.975 1.00 91.12 96 HIS A N 1
ATOM 720 C CA . HIS A 1 96 ? 5.560 -0.410 -22.075 1.00 91.12 96 HIS A CA 1
ATOM 721 C C . HIS A 1 96 ? 5.626 -1.506 -21.000 1.00 91.12 96 HIS A C 1
ATOM 723 O O . HIS A 1 96 ? 4.620 -1.777 -20.344 1.00 91.12 96 HIS A O 1
ATOM 729 N N . LEU A 1 97 ? 6.801 -2.100 -20.780 1.00 91.38 97 LEU A N 1
ATOM 730 C CA . LEU A 1 97 ? 7.021 -3.086 -19.721 1.00 91.38 97 LEU A CA 1
ATOM 731 C C . LEU A 1 97 ? 6.817 -2.478 -18.334 1.00 91.38 97 LEU A C 1
ATOM 733 O O . LEU A 1 97 ? 6.104 -3.067 -17.531 1.00 91.38 97 LEU A O 1
ATOM 737 N N . ASP A 1 98 ? 7.344 -1.278 -18.085 1.00 91.88 98 ASP A N 1
ATOM 738 C CA . ASP A 1 98 ? 7.142 -0.528 -16.840 1.00 91.88 98 ASP A CA 1
ATOM 739 C C . ASP A 1 98 ? 5.641 -0.354 -16.549 1.00 91.88 98 ASP A C 1
ATOM 741 O O . ASP A 1 98 ? 5.177 -0.698 -15.463 1.00 91.88 98 ASP A O 1
ATOM 745 N N . LYS A 1 99 ? 4.846 0.023 -17.564 1.00 89.31 99 LYS A N 1
ATOM 746 C CA . LYS A 1 99 ? 3.376 0.093 -17.467 1.00 89.31 99 LYS A CA 1
ATOM 747 C C . LYS A 1 99 ? 2.706 -1.232 -17.132 1.00 89.31 99 LYS A C 1
ATOM 749 O O . LYS A 1 99 ? 1.765 -1.247 -16.341 1.00 89.31 99 LYS A O 1
ATOM 754 N N . ARG A 1 100 ? 3.168 -2.340 -17.706 1.00 90.94 100 ARG A N 1
ATOM 755 C CA . ARG A 1 100 ? 2.625 -3.667 -17.388 1.00 90.94 100 ARG A CA 1
ATOM 756 C C . ARG A 1 100 ? 2.992 -4.101 -15.968 1.00 90.94 100 ARG A C 1
ATOM 758 O O . ARG A 1 100 ? 2.125 -4.619 -15.266 1.00 90.94 100 ARG A O 1
ATOM 765 N N . THR A 1 101 ? 4.216 -3.824 -15.521 1.00 92.00 101 THR A N 1
ATOM 766 C CA . THR A 1 101 ? 4.660 -4.064 -14.140 1.00 92.00 101 THR A CA 1
ATOM 767 C C . THR A 1 101 ? 3.823 -3.265 -13.146 1.00 92.00 101 THR A C 1
ATOM 769 O O . THR A 1 101 ? 3.347 -3.834 -12.163 1.00 92.00 101 THR A O 1
ATOM 772 N N . HIS A 1 102 ? 3.524 -1.993 -13.441 1.00 86.75 102 HIS A N 1
ATOM 773 C CA . HIS A 1 102 ? 2.605 -1.189 -12.622 1.00 86.75 102 HIS A CA 1
ATOM 774 C C . HIS A 1 102 ? 1.259 -1.891 -12.430 1.00 86.75 102 HIS A C 1
ATOM 776 O O . HIS A 1 102 ? 0.741 -1.983 -11.315 1.00 86.75 102 HIS A O 1
ATOM 782 N N . SER A 1 103 ? 0.683 -2.391 -13.526 1.00 86.75 103 SER A N 1
ATOM 783 C CA . SER A 1 103 ? -0.624 -3.048 -13.515 1.00 86.75 103 SER A CA 1
ATOM 784 C C . SER A 1 103 ? -0.622 -4.361 -12.735 1.00 86.75 103 SER A C 1
ATOM 786 O O . SER A 1 103 ? -1.621 -4.647 -12.069 1.00 86.75 103 SER A O 1
ATOM 788 N N . ALA A 1 104 ? 0.483 -5.114 -12.764 1.00 90.56 104 ALA A N 1
ATOM 789 C CA . ALA A 1 104 ? 0.644 -6.364 -12.021 1.00 90.56 104 ALA A CA 1
ATOM 790 C C . ALA A 1 104 ? 0.586 -6.157 -10.495 1.00 90.56 104 ALA A C 1
ATOM 792 O O . ALA A 1 104 ? 0.004 -6.973 -9.781 1.00 90.56 104 ALA A O 1
ATOM 793 N N . TRP A 1 105 ? 1.116 -5.032 -9.999 1.00 92.25 105 TRP A N 1
ATOM 794 C CA . TRP A 1 105 ? 1.156 -4.707 -8.565 1.00 92.25 105 TRP A CA 1
ATOM 795 C C . TRP A 1 105 ? 0.010 -3.827 -8.067 1.00 92.25 105 TRP A C 1
ATOM 797 O O . TRP A 1 105 ? -0.120 -3.597 -6.868 1.00 92.25 105 TRP A O 1
ATOM 807 N N . ARG A 1 106 ? -0.847 -3.321 -8.954 1.00 87.25 106 ARG A N 1
ATOM 808 C CA . ARG A 1 106 ? -1.900 -2.334 -8.646 1.00 87.25 106 ARG A CA 1
ATOM 809 C C . ARG A 1 106 ? -2.835 -2.718 -7.489 1.00 87.25 106 ARG A C 1
ATOM 8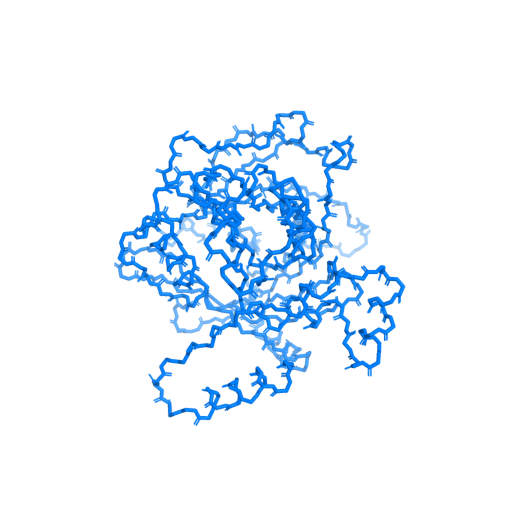11 O O . ARG A 1 106 ? -3.345 -1.819 -6.811 1.00 87.25 106 ARG A O 1
ATOM 818 N N . SER A 1 107 ? -3.072 -4.015 -7.263 1.00 84.50 107 SER A N 1
ATOM 819 C CA . SER A 1 107 ? -3.902 -4.518 -6.155 1.00 84.50 107 SER A CA 1
ATOM 820 C C . SER A 1 107 ? -3.248 -4.338 -4.784 1.00 84.50 107 SER A C 1
ATOM 822 O O . SER A 1 107 ? -3.971 -4.288 -3.778 1.00 84.50 107 SER A O 1
ATOM 824 N N . HIS A 1 108 ? -1.915 -4.219 -4.751 1.00 88.94 108 HIS A N 1
ATOM 825 C CA . HIS A 1 108 ? -1.132 -4.226 -3.531 1.00 88.94 108 HIS A CA 1
ATOM 826 C C . HIS A 1 108 ? -1.606 -3.107 -2.590 1.00 88.94 108 HIS A C 1
ATOM 828 O O . HIS A 1 108 ? -1.701 -1.942 -2.997 1.00 88.94 108 HIS A O 1
ATOM 834 N N . PRO A 1 109 ? -1.910 -3.403 -1.310 1.00 80.44 109 PRO A N 1
ATOM 835 C CA . PRO A 1 109 ? -2.451 -2.406 -0.386 1.00 80.44 109 PRO A CA 1
ATOM 836 C C . PRO A 1 109 ? -1.505 -1.238 -0.091 1.00 80.44 109 PRO A C 1
ATOM 838 O O . PRO A 1 109 ? -1.947 -0.230 0.474 1.00 80.44 109 PRO A O 1
ATOM 841 N N . TRP A 1 110 ? -0.219 -1.410 -0.394 1.00 82.06 110 TRP A N 1
ATOM 842 C CA . TRP A 1 110 ? 0.837 -0.442 -0.153 1.00 82.06 110 TRP A CA 1
ATOM 843 C C . TRP A 1 110 ? 1.825 -0.399 -1.317 1.00 82.06 110 TRP A C 1
ATOM 845 O O . TRP A 1 110 ? 2.920 -0.955 -1.248 1.00 82.06 110 TRP A O 1
ATOM 855 N N . LEU A 1 111 ? 1.384 0.190 -2.421 1.00 87.94 111 LEU A N 1
ATOM 856 C CA . LEU A 1 111 ? 2.206 0.431 -3.597 1.00 87.94 111 LEU A CA 1
ATOM 857 C C . LEU A 1 111 ? 2.600 1.908 -3.639 1.00 87.94 111 LEU A C 1
ATOM 859 O O . LEU A 1 111 ? 1.727 2.778 -3.674 1.00 87.94 111 LEU A O 1
ATOM 863 N N . THR A 1 112 ? 3.900 2.183 -3.659 1.00 86.94 112 THR A N 1
ATOM 864 C CA . THR A 1 112 ? 4.437 3.540 -3.796 1.00 86.94 112 THR A CA 1
ATOM 865 C C . THR A 1 112 ? 5.225 3.651 -5.088 1.00 86.94 112 THR A C 1
ATOM 867 O O . THR A 1 112 ? 6.063 2.807 -5.382 1.00 86.94 112 THR A O 1
ATOM 870 N N . PHE A 1 113 ? 4.975 4.714 -5.843 1.00 87.19 113 PHE A N 1
ATOM 871 C CA . PHE A 1 113 ? 5.670 5.009 -7.088 1.00 87.19 113 PHE A CA 1
ATOM 872 C C . PHE A 1 113 ? 6.723 6.083 -6.850 1.00 87.19 113 PHE A C 1
ATOM 874 O O . PHE A 1 113 ? 6.437 7.097 -6.212 1.00 87.19 113 PHE A O 1
ATOM 881 N N . ILE A 1 114 ? 7.916 5.873 -7.397 1.00 89.12 114 ILE A N 1
ATOM 882 C CA . ILE A 1 114 ? 9.015 6.834 -7.373 1.00 89.12 114 ILE A CA 1
ATOM 883 C C . ILE A 1 114 ? 9.365 7.177 -8.826 1.00 89.12 114 ILE A C 1
ATOM 885 O O . ILE A 1 114 ? 10.055 6.418 -9.513 1.00 89.12 114 ILE A O 1
ATOM 889 N N . ASP A 1 115 ? 8.830 8.303 -9.296 1.00 89.81 115 ASP A N 1
ATOM 890 C CA . ASP A 1 115 ? 9.041 8.824 -10.652 1.00 89.81 115 ASP A CA 1
ATOM 891 C C . ASP A 1 115 ? 10.418 9.497 -10.831 1.00 89.81 115 ASP A C 1
ATOM 893 O O . ASP A 1 115 ? 11.219 9.583 -9.897 1.00 89.81 115 ASP A O 1
ATOM 897 N N . ASN A 1 116 ? 10.697 9.967 -12.049 1.00 90.25 116 ASN A N 1
ATOM 898 C CA . ASN A 1 116 ? 11.931 10.675 -12.411 1.00 90.25 116 ASN A CA 1
ATOM 899 C C . ASN A 1 116 ? 11.801 12.209 -12.352 1.00 90.25 116 ASN A C 1
ATOM 901 O O . ASN A 1 116 ? 12.590 12.918 -12.960 1.00 90.25 116 ASN A O 1
ATOM 905 N N . SER A 1 117 ? 10.820 12.750 -11.621 1.00 86.06 117 SER A N 1
ATOM 906 C CA . SER A 1 117 ? 10.606 14.211 -11.534 1.00 86.06 117 SER A CA 1
ATOM 907 C C . SER A 1 117 ? 11.713 14.975 -10.790 1.00 86.06 117 SER A C 1
ATOM 909 O O . SER A 1 117 ? 11.736 16.204 -10.797 1.00 86.06 117 SER A O 1
ATOM 911 N N . THR A 1 118 ? 12.624 14.255 -10.137 1.00 87.00 118 THR A N 1
ATOM 912 C CA . THR A 1 118 ? 13.741 14.787 -9.352 1.00 87.00 118 THR A CA 1
ATOM 913 C C . THR A 1 118 ? 15.049 14.144 -9.798 1.00 87.00 118 THR A C 1
ATOM 915 O O . THR A 1 118 ? 15.033 13.033 -10.327 1.00 87.00 118 THR A O 1
ATOM 918 N N . ASP A 1 119 ? 16.189 14.765 -9.485 1.00 89.31 119 ASP A N 1
ATOM 919 C CA . ASP A 1 119 ? 17.500 14.146 -9.709 1.00 89.31 119 ASP A CA 1
ATOM 920 C C . ASP A 1 119 ? 17.653 12.794 -8.986 1.00 89.31 119 ASP A C 1
ATOM 922 O O . ASP A 1 119 ? 16.916 12.468 -8.048 1.00 89.31 119 ASP A O 1
ATOM 926 N N . PHE A 1 120 ? 18.653 12.014 -9.402 1.00 89.19 120 PHE A N 1
ATOM 927 C CA . PHE A 1 120 ? 18.906 10.667 -8.891 1.00 89.19 120 PHE A CA 1
ATOM 928 C C . PHE A 1 120 ? 19.020 10.599 -7.359 1.00 89.19 120 PHE A C 1
ATOM 930 O O . PHE A 1 120 ? 18.425 9.719 -6.735 1.00 89.19 120 PHE A O 1
ATOM 937 N N . ASN A 1 121 ? 19.731 11.537 -6.726 1.00 90.31 121 ASN A N 1
ATOM 938 C CA . ASN A 1 121 ? 19.927 11.516 -5.275 1.00 90.31 121 ASN A CA 1
ATOM 939 C C . ASN A 1 121 ? 18.615 11.779 -4.539 1.00 90.31 121 ASN A C 1
ATOM 941 O O . ASN A 1 121 ? 18.318 11.133 -3.532 1.00 90.31 121 ASN A O 1
ATOM 945 N N . ASN A 1 122 ? 17.810 12.713 -5.039 1.00 87.62 122 ASN A N 1
ATOM 946 C CA . ASN A 1 122 ? 16.489 12.964 -4.483 1.00 87.62 122 ASN A CA 1
ATOM 947 C C . ASN A 1 122 ? 15.528 11.799 -4.762 1.00 87.62 122 ASN A C 1
ATOM 949 O O . ASN A 1 122 ? 14.805 11.403 -3.851 1.00 87.62 122 ASN A O 1
ATOM 953 N N . LYS A 1 123 ? 15.605 11.140 -5.926 1.00 89.44 123 LYS A N 1
ATOM 954 C CA . LYS A 1 123 ? 14.864 9.899 -6.210 1.00 89.44 123 LYS A CA 1
ATOM 955 C C . LYS A 1 123 ? 15.176 8.800 -5.183 1.00 89.44 123 LYS A C 1
ATOM 957 O O . LYS A 1 123 ? 14.261 8.175 -4.647 1.00 89.44 123 LYS A O 1
ATOM 962 N N . VAL A 1 124 ? 16.454 8.614 -4.838 1.00 90.62 124 VAL A N 1
ATOM 963 C CA . VAL A 1 124 ? 16.890 7.669 -3.792 1.00 90.62 124 VAL A CA 1
ATOM 964 C C . VAL A 1 124 ? 16.328 8.055 -2.422 1.00 90.62 124 VAL A C 1
ATOM 966 O O . VAL A 1 124 ? 15.772 7.202 -1.732 1.00 90.62 124 VAL A O 1
ATOM 969 N N . LYS A 1 125 ? 16.400 9.333 -2.025 1.00 87.56 125 LYS A N 1
ATOM 970 C CA . LYS A 1 125 ? 15.820 9.794 -0.747 1.00 87.56 125 LYS A CA 1
ATOM 971 C C . LYS A 1 125 ? 14.316 9.530 -0.668 1.00 87.56 125 LYS A C 1
ATOM 973 O O . LYS A 1 125 ? 13.833 9.098 0.376 1.00 87.56 125 LYS A O 1
ATOM 978 N N . ARG A 1 126 ? 13.588 9.739 -1.767 1.00 86.62 126 ARG A N 1
ATOM 979 C CA . ARG A 1 126 ? 12.146 9.459 -1.868 1.00 86.62 126 ARG A CA 1
ATOM 980 C C . ARG A 1 126 ? 11.849 7.968 -1.714 1.00 86.62 126 ARG A C 1
ATOM 982 O O . ARG A 1 126 ? 10.910 7.607 -1.008 1.00 86.62 126 ARG A O 1
ATOM 989 N N . ALA A 1 127 ? 12.675 7.099 -2.300 1.00 89.81 127 ALA A N 1
ATOM 990 C CA . ALA A 1 127 ? 12.569 5.653 -2.107 1.00 89.81 127 ALA A CA 1
ATOM 991 C C . ALA A 1 127 ? 12.831 5.246 -0.644 1.00 89.81 127 ALA A C 1
ATOM 993 O O . ALA A 1 127 ? 12.047 4.497 -0.065 1.00 89.81 127 ALA A O 1
ATOM 994 N N . VAL A 1 128 ? 13.872 5.793 -0.007 1.00 89.62 128 VAL A N 1
ATOM 995 C CA . VAL A 1 128 ? 14.164 5.545 1.418 1.00 89.62 128 VAL A CA 1
ATOM 996 C C . VAL A 1 128 ? 13.015 6.020 2.308 1.00 89.62 128 VAL A C 1
ATOM 998 O O . VAL A 1 128 ? 12.593 5.290 3.204 1.00 89.62 128 VAL A O 1
ATOM 1001 N N . ALA A 1 129 ? 12.452 7.200 2.031 1.00 84.06 129 ALA A N 1
ATOM 1002 C CA . ALA A 1 129 ? 11.249 7.666 2.708 1.00 84.06 129 ALA A CA 1
ATOM 1003 C C . ALA A 1 129 ? 10.101 6.666 2.513 1.00 84.06 129 ALA A C 1
ATOM 1005 O O . ALA A 1 129 ? 9.543 6.174 3.482 1.00 84.06 129 ALA A O 1
ATOM 1006 N N . ALA A 1 130 ? 9.793 6.244 1.290 1.00 85.38 130 ALA A N 1
ATOM 1007 C CA . ALA A 1 130 ? 8.737 5.258 1.077 1.00 85.38 130 ALA A CA 1
ATOM 1008 C C . ALA A 1 130 ? 8.930 3.962 1.903 1.00 85.38 130 ALA A C 1
ATOM 1010 O O . ALA A 1 130 ? 7.953 3.493 2.489 1.00 85.38 130 ALA A O 1
ATOM 1011 N N . ILE A 1 131 ? 10.162 3.445 2.033 1.00 88.19 131 ILE A N 1
ATOM 1012 C CA . ILE A 1 131 ? 10.489 2.284 2.889 1.00 88.19 131 ILE A CA 1
ATOM 1013 C C . ILE A 1 131 ? 10.219 2.585 4.364 1.00 88.19 131 ILE A C 1
ATOM 1015 O O . ILE A 1 131 ? 9.506 1.826 5.018 1.00 88.19 131 ILE A O 1
ATOM 1019 N N . CYS A 1 132 ? 10.735 3.698 4.888 1.00 84.44 132 CYS A N 1
ATOM 1020 C CA . CYS A 1 132 ? 10.522 4.097 6.280 1.00 84.44 132 CYS A CA 1
ATOM 1021 C C . CYS A 1 132 ? 9.016 4.144 6.633 1.00 84.44 132 CYS A C 1
ATOM 1023 O O . CYS A 1 132 ? 8.611 3.665 7.689 1.00 84.44 132 CYS A O 1
ATOM 1025 N N . GLY A 1 133 ? 8.147 4.577 5.714 1.00 78.62 133 GLY A N 1
ATOM 1026 C CA . GLY A 1 133 ? 6.695 4.592 5.946 1.00 78.62 133 GLY A CA 1
ATOM 1027 C C . GLY A 1 133 ? 6.035 3.222 5.953 1.00 78.62 133 GLY A C 1
ATOM 1028 O O . GLY A 1 133 ? 5.010 3.060 6.615 1.00 78.62 133 GLY A O 1
ATOM 1029 N N . VAL A 1 134 ? 6.597 2.246 5.231 1.00 81.38 134 VAL A N 1
ATOM 1030 C CA . VAL A 1 134 ? 6.158 0.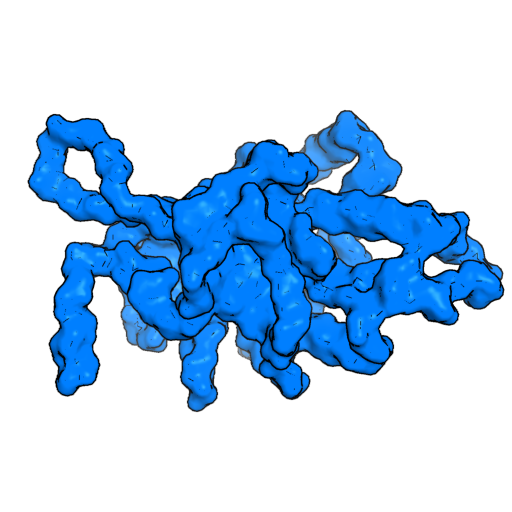841 5.296 1.00 81.38 134 VAL A CA 1
ATOM 1031 C C . VAL A 1 134 ? 6.405 0.299 6.698 1.00 81.38 134 VAL A C 1
ATOM 1033 O O . VAL A 1 134 ? 5.493 -0.252 7.311 1.00 81.38 134 VAL A O 1
ATOM 1036 N N . VAL A 1 135 ? 7.629 0.487 7.202 1.00 81.00 135 VAL A N 1
ATOM 1037 C CA . VAL A 1 135 ? 8.088 -0.106 8.467 1.00 81.00 135 VAL A CA 1
ATOM 1038 C C . VAL A 1 135 ? 7.639 0.673 9.702 1.00 81.00 135 VAL A C 1
ATOM 1040 O O . VAL A 1 135 ? 7.831 0.214 10.823 1.00 81.00 135 VAL A O 1
ATOM 1043 N N . GLY A 1 136 ? 7.018 1.839 9.516 1.00 75.62 136 GLY A N 1
ATOM 1044 C CA . GLY A 1 136 ? 6.636 2.694 10.630 1.00 75.62 136 GLY A CA 1
ATOM 1045 C C . GLY A 1 136 ? 7.855 3.326 11.299 1.00 75.62 136 GLY A C 1
ATOM 1046 O O . GLY A 1 136 ? 7.918 3.385 12.521 1.00 75.62 136 GLY A O 1
ATOM 1047 N N . GLU A 1 137 ? 8.774 3.850 10.493 1.00 76.94 137 GLU A N 1
ATOM 1048 C CA . GLU A 1 137 ? 9.892 4.700 10.900 1.00 76.94 137 GLU A CA 1
ATOM 1049 C C . GLU A 1 137 ? 9.802 6.061 10.198 1.00 76.94 137 GLU A C 1
ATOM 1051 O O . GLU A 1 137 ? 9.189 6.202 9.138 1.00 76.94 137 GLU A O 1
ATOM 1056 N N . GLN A 1 138 ? 10.430 7.083 10.775 1.00 68.00 138 GLN A N 1
ATOM 1057 C CA . GLN A 1 138 ? 10.576 8.378 10.112 1.00 68.00 138 GLN A CA 1
ATOM 1058 C C . GLN A 1 138 ? 11.903 8.438 9.355 1.00 68.00 138 GLN A C 1
ATOM 1060 O O . GLN A 1 138 ? 12.962 8.161 9.912 1.00 68.00 138 GLN A O 1
ATOM 1065 N N . ALA A 1 139 ? 11.856 8.869 8.097 1.00 67.06 139 ALA A N 1
ATOM 1066 C CA . ALA A 1 139 ? 13.055 9.191 7.329 1.00 67.06 139 ALA A CA 1
ATOM 1067 C C . ALA A 1 139 ? 13.500 10.640 7.600 1.00 67.06 139 ALA A C 1
ATOM 1069 O O . ALA A 1 139 ? 12.655 11.528 7.768 1.00 67.06 139 ALA A O 1
ATOM 1070 N N . PRO A 1 140 ? 14.811 10.931 7.586 1.00 60.72 140 PRO A N 1
ATOM 1071 C CA . PRO A 1 140 ? 15.281 12.308 7.525 1.00 60.72 140 PRO A CA 1
ATOM 1072 C C . PRO A 1 140 ? 14.765 12.966 6.234 1.00 60.72 140 PRO A C 1
ATOM 1074 O O . PRO A 1 140 ? 14.956 12.433 5.143 1.00 60.72 140 PRO A O 1
ATOM 1077 N N . ASN A 1 141 ? 14.105 14.124 6.363 1.00 62.06 141 ASN A N 1
ATOM 1078 C CA . ASN A 1 141 ? 13.401 14.841 5.283 1.00 62.06 141 ASN A CA 1
ATOM 1079 C C . ASN A 1 141 ? 12.152 14.128 4.740 1.00 62.06 141 ASN A C 1
ATOM 1081 O O . ASN A 1 141 ? 11.855 14.194 3.550 1.00 62.06 141 ASN A O 1
ATOM 1085 N N . TRP A 1 142 ? 11.406 13.458 5.620 1.00 65.12 142 TRP A N 1
ATOM 1086 C CA . TRP A 1 142 ? 10.099 12.893 5.306 1.00 65.12 142 TRP A CA 1
ATOM 1087 C C . TRP A 1 142 ? 9.115 13.954 4.773 1.00 65.12 142 TRP A C 1
ATOM 1089 O O . TRP A 1 142 ? 8.507 14.696 5.546 1.00 65.12 142 TRP A O 1
ATOM 1099 N N . THR A 1 143 ? 8.934 14.013 3.454 1.00 67.69 143 THR A N 1
ATOM 1100 C CA . THR A 1 143 ? 7.936 14.874 2.791 1.00 67.69 143 THR A CA 1
ATOM 1101 C C . THR A 1 143 ? 6.713 14.096 2.305 1.00 67.69 143 THR A C 1
ATOM 1103 O O . THR A 1 143 ? 5.685 14.701 2.020 1.00 67.69 143 THR A O 1
ATOM 1106 N N . LEU A 1 144 ? 6.788 12.761 2.221 1.00 72.25 144 LEU A N 1
ATOM 1107 C CA . LEU A 1 144 ? 5.717 11.914 1.691 1.00 72.25 144 LEU A CA 1
ATOM 1108 C C . LEU A 1 144 ? 4.561 11.779 2.694 1.00 72.25 144 LEU A C 1
ATOM 1110 O O . LEU A 1 144 ? 4.623 10.999 3.642 1.00 72.25 144 LEU A O 1
ATOM 1114 N N . ARG A 1 145 ? 3.455 12.486 2.487 1.00 76.56 145 ARG A N 1
ATOM 1115 C CA . ARG A 1 145 ? 2.286 12.434 3.373 1.00 76.56 145 ARG A CA 1
ATOM 1116 C C . ARG A 1 145 ? 1.113 11.740 2.703 1.00 76.56 145 ARG A C 1
ATOM 1118 O O . ARG A 1 145 ? 0.921 11.772 1.488 1.00 76.56 145 ARG A O 1
ATOM 1125 N N . ARG A 1 146 ? 0.280 11.104 3.525 1.00 81.56 146 ARG A N 1
ATOM 1126 C CA . ARG A 1 146 ? -1.004 10.584 3.063 1.00 81.56 146 ARG A CA 1
ATOM 1127 C C . ARG A 1 146 ? -2.016 11.716 3.011 1.00 81.56 146 ARG A C 1
ATOM 1129 O O . ARG A 1 146 ? -2.482 12.159 4.060 1.00 81.56 146 ARG A O 1
ATOM 1136 N N . ARG A 1 147 ? -2.417 12.107 1.806 1.00 88.12 147 ARG A N 1
ATOM 1137 C CA . ARG A 1 147 ? -3.485 13.087 1.590 1.00 88.12 147 ARG A CA 1
ATOM 1138 C C . ARG A 1 147 ? -4.828 12.402 1.384 1.00 88.12 147 ARG A C 1
ATOM 1140 O O . ARG A 1 147 ? -4.903 11.268 0.894 1.00 88.12 147 ARG A O 1
ATOM 1147 N N . LYS A 1 148 ? -5.892 13.076 1.814 1.00 92.50 148 LYS A N 1
ATOM 1148 C CA . LYS A 1 148 ? -7.274 12.604 1.723 1.00 92.50 148 LYS A CA 1
ATOM 1149 C C . LYS A 1 148 ? -8.160 13.690 1.145 1.00 92.50 148 LYS A C 1
ATOM 1151 O O . LYS A 1 148 ? -8.132 14.813 1.629 1.00 92.50 148 LYS A O 1
ATOM 1156 N N . PHE A 1 149 ? -9.008 13.330 0.197 1.00 94.94 149 PHE A N 1
ATOM 1157 C CA . PHE A 1 149 ? -9.947 14.252 -0.429 1.00 94.94 149 PHE A CA 1
ATOM 1158 C C . PHE A 1 149 ? -11.356 13.687 -0.325 1.00 94.94 149 PHE A C 1
ATOM 1160 O O . PHE A 1 149 ? -11.565 12.502 -0.594 1.00 94.94 149 PHE A O 1
ATOM 1167 N N . LEU A 1 150 ? -12.305 14.522 0.088 1.00 95.94 150 LEU A N 1
ATOM 1168 C CA . LEU A 1 150 ? -13.723 14.192 0.052 1.00 95.94 150 LEU A CA 1
ATOM 1169 C C . LEU A 1 150 ? -14.194 14.207 -1.404 1.00 95.94 150 LEU A C 1
ATOM 1171 O O . LEU A 1 150 ? -13.833 15.108 -2.164 1.00 95.94 150 LEU A O 1
ATOM 1175 N N . VAL A 1 151 ? -14.967 13.196 -1.783 1.00 96.12 151 VAL A N 1
ATOM 1176 C CA . VAL A 1 151 ? -15.412 12.969 -3.159 1.00 96.12 151 VAL A CA 1
ATOM 1177 C C . VAL A 1 151 ? -16.932 13.003 -3.205 1.00 96.12 151 VAL A C 1
ATOM 1179 O O . VAL A 1 151 ? -17.579 12.266 -2.461 1.00 96.12 151 VAL A O 1
ATOM 1182 N N . SER A 1 152 ? -17.493 13.809 -4.103 1.00 93.81 152 SER A N 1
ATOM 1183 C CA . SER A 1 152 ? -18.941 13.867 -4.334 1.00 93.81 152 SER A CA 1
ATOM 1184 C C . SER A 1 152 ? -19.405 12.809 -5.336 1.00 93.81 152 SER A C 1
ATOM 1186 O O . SER A 1 152 ? -20.457 12.197 -5.159 1.00 93.81 152 SER A O 1
ATOM 1188 N N . ALA A 1 153 ? -18.603 12.554 -6.373 1.00 92.19 153 ALA A N 1
ATOM 1189 C CA . ALA A 1 153 ? -18.896 11.599 -7.437 1.00 92.19 153 ALA A CA 1
ATOM 1190 C C . ALA A 1 153 ? -17.613 10.984 -8.020 1.00 92.19 153 ALA A C 1
ATOM 1192 O O . ALA A 1 153 ? -16.561 11.623 -8.054 1.00 92.19 153 ALA A O 1
ATOM 1193 N N . ALA A 1 154 ? -17.696 9.744 -8.508 1.00 92.12 154 ALA A N 1
ATOM 1194 C CA . ALA A 1 154 ? -16.590 9.077 -9.191 1.00 92.12 154 ALA A CA 1
ATOM 1195 C C . ALA A 1 154 ? -17.091 8.122 -10.283 1.00 92.12 154 ALA A C 1
ATOM 1197 O O . ALA A 1 154 ? -17.953 7.281 -10.032 1.00 92.12 154 ALA A O 1
ATOM 1198 N N . ASN A 1 155 ? -16.491 8.204 -11.472 1.00 90.44 155 ASN A N 1
ATOM 1199 C CA . ASN A 1 155 ? -16.877 7.455 -12.673 1.00 90.44 155 ASN A CA 1
ATOM 1200 C C . ASN A 1 155 ? -15.744 6.555 -13.195 1.00 90.44 155 ASN A C 1
ATOM 1202 O O . ASN A 1 155 ? -15.586 6.362 -14.399 1.00 90.44 155 ASN A O 1
ATOM 1206 N N . LEU A 1 156 ? -14.960 5.960 -12.289 1.00 87.50 156 LEU A N 1
ATOM 1207 C CA . LEU A 1 156 ? -13.738 5.212 -12.629 1.00 87.50 156 LEU A CA 1
ATOM 1208 C C . LEU A 1 156 ? -13.938 4.084 -13.660 1.00 87.50 156 LEU A C 1
ATOM 1210 O O . LEU A 1 156 ? -13.042 3.789 -14.441 1.00 87.50 156 LEU A O 1
ATOM 1214 N N . ARG A 1 157 ? -15.106 3.428 -13.675 1.00 80.44 157 ARG A N 1
ATOM 1215 C CA . ARG A 1 157 ? -15.391 2.347 -14.639 1.00 80.44 157 ARG A CA 1
ATOM 1216 C C . ARG A 1 157 ? -15.625 2.864 -16.059 1.00 80.44 157 ARG A C 1
ATOM 1218 O O . ARG A 1 157 ? -15.344 2.150 -17.011 1.00 80.44 157 ARG A O 1
ATOM 1225 N N . GLN A 1 158 ? -16.164 4.074 -16.198 1.00 81.56 158 GLN A N 1
ATOM 1226 C CA . GLN A 1 158 ? -16.490 4.674 -17.496 1.00 81.56 158 GLN A CA 1
ATOM 1227 C C . GLN A 1 158 ? -15.291 5.409 -18.105 1.00 81.56 158 GLN A C 1
ATOM 1229 O O . GLN A 1 158 ? -15.284 5.687 -19.297 1.00 81.56 158 GLN A O 1
ATOM 1234 N N . SER A 1 159 ? -14.257 5.690 -17.308 1.00 82.19 159 SER A N 1
ATOM 1235 C CA . SER A 1 159 ? -13.075 6.435 -17.742 1.00 82.19 159 SER A CA 1
ATOM 1236 C C . SER A 1 159 ? -12.016 5.598 -18.464 1.00 82.19 159 SER A C 1
ATOM 1238 O O . SER A 1 159 ? -10.967 6.134 -18.808 1.00 82.19 159 SER A O 1
ATOM 1240 N N . GLY A 1 160 ? -12.233 4.288 -18.639 1.00 84.12 160 GLY A N 1
ATOM 1241 C CA . GLY A 1 160 ? -11.240 3.381 -19.233 1.00 84.12 160 GLY A CA 1
ATOM 1242 C C . GLY A 1 160 ? -9.976 3.193 -18.385 1.00 84.12 160 GLY A C 1
ATOM 1243 O O . GLY A 1 160 ? -8.948 2.778 -18.908 1.00 84.12 160 GLY A O 1
ATOM 1244 N N . ILE A 1 161 ? -10.032 3.525 -17.089 1.00 87.00 161 ILE A N 1
ATOM 1245 C CA . ILE A 1 161 ? -8.920 3.329 -16.154 1.00 87.00 161 ILE A CA 1
ATOM 1246 C C . ILE A 1 161 ? -9.044 1.936 -15.541 1.00 87.00 161 ILE A C 1
ATOM 1248 O O . ILE A 1 161 ? -10.115 1.550 -15.072 1.00 87.00 161 ILE A O 1
ATOM 1252 N N . ASP A 1 162 ? -7.932 1.209 -15.476 1.00 87.88 162 ASP A N 1
ATOM 1253 C CA . ASP A 1 162 ? -7.890 -0.091 -14.818 1.00 87.88 162 ASP A CA 1
ATOM 1254 C C . ASP A 1 162 ? -8.058 0.055 -13.300 1.00 87.88 162 ASP A C 1
ATOM 1256 O O . ASP A 1 162 ? -7.194 0.574 -12.589 1.00 87.88 162 ASP A O 1
ATOM 1260 N N . VAL A 1 163 ? -9.156 -0.483 -12.766 1.00 90.38 163 VAL A N 1
ATOM 1261 C CA . VAL A 1 163 ? -9.500 -0.410 -11.336 1.00 90.38 163 VAL A CA 1
ATOM 1262 C C . VAL A 1 163 ? -9.480 -1.788 -10.690 1.00 90.38 163 VAL A C 1
ATOM 1264 O O . VAL A 1 163 ? -10.079 -2.727 -11.209 1.00 90.38 163 VAL A O 1
ATOM 1267 N N . THR A 1 164 ? -8.800 -1.924 -9.552 1.00 90.06 164 THR A N 1
ATOM 1268 C CA . THR A 1 164 ? -8.887 -3.123 -8.708 1.00 90.06 164 THR A CA 1
ATOM 1269 C C . THR A 1 164 ? -9.834 -2.815 -7.568 1.00 90.06 164 THR A C 1
ATOM 1271 O O . THR A 1 164 ? -9.658 -1.824 -6.857 1.00 90.06 164 THR A O 1
ATOM 1274 N N . THR A 1 165 ? -10.853 -3.653 -7.388 1.00 92.69 165 THR A N 1
ATOM 1275 C CA . THR A 1 165 ? -11.806 -3.498 -6.285 1.00 92.69 165 THR A CA 1
ATOM 1276 C C . THR A 1 165 ? -11.466 -4.471 -5.167 1.00 92.69 165 THR A C 1
ATOM 1278 O O . THR A 1 165 ? -11.237 -5.647 -5.418 1.00 92.69 165 THR A O 1
ATOM 1281 N N . SER A 1 166 ? -11.475 -3.989 -3.929 1.00 93.19 166 SER A N 1
ATOM 1282 C CA . SER A 1 166 ? -11.367 -4.829 -2.738 1.00 93.19 166 SER A CA 1
ATOM 1283 C C . SER A 1 166 ? -12.420 -4.438 -1.710 1.00 93.19 166 SER A C 1
ATOM 1285 O O . SER A 1 166 ? -12.761 -3.262 -1.573 1.00 93.19 166 SER A O 1
ATOM 1287 N N . ASP A 1 167 ? -12.927 -5.427 -0.987 1.00 94.19 167 ASP A N 1
ATOM 1288 C CA . ASP A 1 167 ? -13.892 -5.243 0.092 1.00 94.19 167 ASP A CA 1
ATOM 1289 C C . ASP A 1 167 ? -13.180 -5.387 1.434 1.00 94.19 167 ASP A C 1
ATOM 1291 O O . ASP A 1 167 ? -12.489 -6.380 1.666 1.00 94.19 167 ASP A O 1
ATOM 1295 N N . CYS A 1 168 ? -13.268 -4.373 2.287 1.00 94.50 168 CYS A N 1
ATOM 1296 C CA . CYS A 1 168 ? -12.532 -4.313 3.541 1.00 94.50 168 CYS A CA 1
ATOM 1297 C C . CYS A 1 168 ? -13.478 -4.123 4.725 1.00 94.50 168 CYS A C 1
ATOM 1299 O O . CYS A 1 168 ? -14.087 -3.064 4.854 1.00 94.50 168 CYS A O 1
ATOM 1301 N N . ASP A 1 169 ? -13.494 -5.080 5.647 1.00 95.00 169 ASP A N 1
ATOM 1302 C CA . ASP A 1 169 ? -14.144 -4.941 6.948 1.00 95.00 169 ASP A CA 1
ATOM 1303 C C . ASP A 1 169 ? -13.109 -4.506 7.989 1.00 95.00 169 ASP A C 1
ATOM 1305 O O . ASP A 1 169 ? -12.051 -5.130 8.129 1.00 95.00 169 ASP A O 1
ATOM 1309 N N . TYR A 1 170 ? -13.410 -3.441 8.726 1.00 95.81 170 TYR A N 1
ATOM 1310 C CA . TYR A 1 170 ? -12.599 -2.928 9.822 1.00 95.81 170 TYR A CA 1
ATOM 1311 C C . TYR A 1 170 ? -13.336 -3.090 11.147 1.00 95.81 170 TYR A C 1
ATOM 1313 O O . TYR A 1 170 ? -14.446 -2.584 11.306 1.00 95.81 170 TYR A O 1
ATOM 1321 N N . THR A 1 171 ? -12.676 -3.719 12.117 1.00 96.00 171 THR A N 1
ATOM 1322 C CA . THR A 1 171 ? -13.201 -3.905 13.476 1.00 96.00 171 THR A CA 1
ATOM 1323 C C . THR A 1 171 ? -12.204 -3.343 14.472 1.00 96.00 171 THR A C 1
ATOM 1325 O O . THR A 1 171 ? -11.034 -3.717 14.459 1.00 96.00 171 THR A O 1
ATOM 1328 N N . TYR A 1 172 ? -12.644 -2.423 15.320 1.00 95.94 172 TYR A N 1
ATOM 1329 C CA . TYR A 1 172 ? -11.802 -1.836 16.357 1.00 95.94 172 TYR A CA 1
ATOM 1330 C C . TYR A 1 172 ? -11.803 -2.719 17.598 1.00 95.94 172 TYR A C 1
ATOM 1332 O O . TYR A 1 172 ? -12.825 -3.319 17.920 1.00 95.94 172 TYR A O 1
ATOM 1340 N N . LEU A 1 173 ? -10.653 -2.818 18.259 1.00 96.06 173 LEU A N 1
ATOM 1341 C CA . LEU A 1 173 ? -10.483 -3.613 19.471 1.00 96.06 173 LEU A CA 1
ATOM 1342 C C . LEU A 1 173 ? -10.296 -2.698 20.677 1.00 96.06 173 LEU A C 1
ATOM 1344 O O . LEU A 1 173 ? -9.732 -1.607 20.543 1.00 96.06 173 LEU A O 1
ATOM 1348 N N . VAL A 1 174 ? -10.705 -3.175 21.850 1.00 94.12 174 VAL A N 1
ATOM 1349 C CA . VAL A 1 174 ? -10.337 -2.544 23.121 1.00 94.12 174 VAL A CA 1
ATOM 1350 C C . VAL A 1 174 ? -8.812 -2.572 23.252 1.00 94.12 174 VAL A C 1
ATOM 1352 O O . VAL A 1 174 ? -8.186 -3.610 23.029 1.00 94.12 174 VAL A O 1
ATOM 1355 N N . SER A 1 175 ? -8.210 -1.438 23.612 1.00 88.19 175 SER A N 1
ATOM 1356 C CA . SER A 1 175 ? -6.767 -1.334 23.850 1.00 88.19 175 SER A CA 1
ATOM 1357 C C . SER A 1 175 ? -6.480 -0.637 25.170 1.00 88.19 175 SER A C 1
ATOM 1359 O O . SER A 1 175 ? -7.103 0.373 25.490 1.00 88.19 175 SER A O 1
ATOM 1361 N N . THR A 1 176 ? -5.519 -1.162 25.926 1.00 85.50 176 THR A N 1
ATOM 1362 C CA . THR A 1 176 ? -5.108 -0.640 27.243 1.00 85.50 176 THR A CA 1
ATOM 1363 C C . THR A 1 176 ? -3.753 0.062 27.213 1.00 85.50 176 THR A C 1
ATOM 1365 O O . THR A 1 176 ? -3.346 0.660 28.201 1.00 85.50 176 THR A O 1
ATOM 1368 N N . ASP A 1 177 ? -3.039 -0.001 26.091 1.00 85.75 177 ASP A N 1
ATOM 1369 C CA . ASP A 1 177 ? -1.686 0.539 25.907 1.00 85.75 177 ASP A CA 1
ATOM 1370 C C . ASP A 1 177 ? -1.670 1.978 25.357 1.00 85.75 177 ASP A C 1
ATOM 1372 O O . ASP A 1 177 ? -0.633 2.469 24.912 1.00 85.75 177 ASP A O 1
ATOM 1376 N N . GLY A 1 178 ? -2.832 2.640 25.331 1.00 81.25 178 GLY A N 1
ATOM 1377 C CA . GLY A 1 178 ? -3.006 3.975 24.753 1.00 81.25 178 GLY A CA 1
ATOM 1378 C C . GLY A 1 178 ? -2.903 4.023 23.223 1.00 81.25 178 GLY A C 1
ATOM 1379 O O . GLY A 1 178 ? -2.987 5.106 22.643 1.00 81.25 178 GLY A O 1
ATOM 1380 N N . LYS A 1 179 ? -2.737 2.879 22.547 1.00 88.94 179 LYS A N 1
ATOM 1381 C CA . LYS A 1 179 ? -2.676 2.780 21.084 1.00 88.94 179 LYS A CA 1
ATOM 1382 C C . LYS A 1 179 ? -4.020 2.336 20.526 1.00 88.94 179 LYS A C 1
ATOM 1384 O O . LYS A 1 179 ? -4.837 1.719 21.199 1.00 88.94 179 LYS A O 1
ATOM 1389 N N . GLN A 1 180 ? -4.259 2.631 19.254 1.00 91.69 180 GLN A N 1
ATOM 1390 C CA . GLN A 1 180 ? -5.480 2.198 18.582 1.00 91.69 180 GLN A CA 1
ATOM 1391 C C . GLN A 1 180 ? -5.233 0.864 17.875 1.00 91.69 180 GLN A C 1
ATOM 1393 O O . GLN A 1 180 ? -4.441 0.785 16.935 1.00 91.69 180 GLN A O 1
ATOM 1398 N N . HIS A 1 181 ? -5.964 -0.175 18.274 1.00 95.12 181 HIS A N 1
ATOM 1399 C CA . HIS A 1 181 ? -5.916 -1.491 17.644 1.00 95.12 181 HIS A CA 1
ATOM 1400 C C . HIS A 1 181 ? -7.141 -1.704 16.752 1.00 95.12 181 HIS A C 1
ATOM 1402 O O . HIS A 1 181 ? -8.274 -1.425 17.141 1.00 95.12 181 HIS A O 1
ATOM 1408 N N . ARG A 1 182 ? -6.924 -2.193 15.529 1.00 95.88 182 ARG A N 1
ATOM 1409 C CA . ARG A 1 182 ? -8.013 -2.596 14.633 1.00 95.88 182 ARG A CA 1
ATOM 1410 C C . ARG A 1 182 ? -7.641 -3.825 13.821 1.00 95.88 182 ARG A C 1
ATOM 1412 O O . ARG A 1 182 ? -6.512 -3.950 13.354 1.00 95.88 182 ARG A O 1
ATOM 1419 N N . LEU A 1 183 ? -8.606 -4.701 13.610 1.00 97.12 183 LEU A N 1
ATOM 1420 C CA . LEU A 1 183 ? -8.524 -5.784 12.648 1.00 97.12 183 LEU A CA 1
ATOM 1421 C C . LEU A 1 183 ? -9.031 -5.302 11.293 1.00 97.12 183 LEU A C 1
ATOM 1423 O O . LEU A 1 183 ? -9.948 -4.484 11.208 1.00 97.12 183 LEU A O 1
ATOM 1427 N N . ARG A 1 184 ? -8.437 -5.832 10.230 1.00 96.00 184 ARG A N 1
ATOM 1428 C CA . ARG A 1 184 ? -8.899 -5.672 8.856 1.00 96.00 184 ARG A CA 1
ATOM 1429 C C . ARG A 1 184 ? -9.050 -7.048 8.229 1.00 96.00 184 ARG A C 1
ATOM 1431 O O . ARG A 1 184 ? -8.076 -7.793 8.182 1.00 96.00 184 ARG A O 1
ATOM 1438 N N . ARG A 1 185 ? -10.227 -7.343 7.688 1.00 95.44 185 ARG A N 1
ATOM 1439 C CA . ARG A 1 185 ? -10.440 -8.432 6.729 1.00 95.44 185 ARG A CA 1
ATOM 1440 C C . ARG A 1 185 ? -10.573 -7.803 5.350 1.00 95.44 185 ARG A C 1
ATOM 1442 O O . ARG A 1 185 ? -11.451 -6.975 5.154 1.00 95.44 185 ARG A O 1
ATOM 1449 N N . ARG A 1 186 ? -9.704 -8.164 4.411 1.00 93.50 186 ARG A N 1
ATOM 1450 C CA . ARG A 1 186 ? -9.746 -7.690 3.023 1.00 93.50 186 ARG A CA 1
ATOM 1451 C C . ARG A 1 186 ? -10.038 -8.860 2.095 1.00 93.50 186 ARG A C 1
ATOM 1453 O O . ARG A 1 186 ? -9.345 -9.865 2.170 1.00 93.50 186 ARG A O 1
ATOM 1460 N N . VAL A 1 187 ? -11.018 -8.704 1.215 1.00 92.81 187 VAL A N 1
ATOM 1461 C CA . VAL A 1 187 ? -11.357 -9.650 0.150 1.00 92.81 187 VAL A CA 1
ATOM 1462 C C . VAL A 1 187 ? -11.021 -9.005 -1.191 1.00 92.81 187 VAL A C 1
ATOM 1464 O O . VAL A 1 187 ? -11.512 -7.913 -1.487 1.00 92.81 187 VAL A O 1
ATOM 1467 N N . ALA A 1 188 ? -10.169 -9.650 -1.981 1.00 88.31 188 ALA A N 1
ATOM 1468 C CA . ALA A 1 188 ? -9.791 -9.206 -3.322 1.00 88.31 188 ALA A CA 1
ATOM 1469 C C . ALA A 1 188 ? -9.362 -10.412 -4.161 1.00 88.31 188 ALA A C 1
ATOM 1471 O O . ALA A 1 188 ? -8.779 -11.344 -3.615 1.00 88.31 188 ALA A O 1
ATOM 1472 N N . ASP A 1 189 ? -9.660 -10.388 -5.462 1.00 78.88 189 ASP A N 1
ATOM 1473 C CA . ASP A 1 189 ? -9.158 -11.358 -6.449 1.00 78.88 189 ASP A CA 1
ATOM 1474 C C . ASP A 1 189 ? -9.297 -12.835 -6.010 1.00 78.88 189 ASP A C 1
ATOM 1476 O O . ASP A 1 189 ? -8.407 -13.659 -6.200 1.00 78.88 189 ASP A O 1
ATOM 1480 N N . GLY A 1 190 ? -10.428 -13.163 -5.370 1.00 76.62 190 GLY A N 1
ATOM 1481 C CA . GLY A 1 190 ? -10.755 -14.509 -4.879 1.00 76.62 190 GLY A CA 1
ATOM 1482 C C . GLY A 1 190 ? -10.127 -14.903 -3.534 1.00 76.62 190 GLY A C 1
ATOM 1483 O O . GLY A 1 190 ? -10.532 -15.913 -2.963 1.00 76.62 190 GLY A O 1
ATOM 1484 N N . GLY A 1 191 ? -9.204 -14.101 -2.997 1.00 84.81 191 GLY A N 1
ATOM 1485 C CA . GLY A 1 191 ? -8.516 -14.344 -1.729 1.00 84.81 191 GLY A CA 1
ATOM 1486 C C . GLY A 1 191 ? -9.029 -13.496 -0.561 1.00 84.81 191 GLY A C 1
ATOM 1487 O O . GLY A 1 191 ? -9.746 -12.502 -0.731 1.00 84.81 191 GLY A O 1
ATOM 1488 N N . VAL A 1 192 ? -8.649 -13.898 0.656 1.00 90.69 192 VAL A N 1
ATOM 1489 C CA . VAL A 1 192 ? -8.955 -13.173 1.898 1.00 90.69 192 VAL A CA 1
ATOM 1490 C C . VAL A 1 192 ? -7.682 -12.979 2.713 1.00 90.69 192 VAL A C 1
ATOM 1492 O O . VAL A 1 192 ? -7.045 -13.948 3.114 1.00 90.69 192 VAL A O 1
ATOM 1495 N N . LEU A 1 193 ? -7.363 -11.724 3.025 1.00 91.44 193 LEU A N 1
ATOM 1496 C CA . LEU A 1 193 ? -6.241 -11.346 3.877 1.00 91.44 193 LEU A CA 1
ATOM 1497 C C . LEU A 1 193 ? -6.744 -10.756 5.196 1.00 91.44 193 LEU A C 1
ATOM 1499 O O . LEU A 1 193 ? -7.570 -9.837 5.205 1.00 91.44 193 LEU A O 1
ATOM 1503 N N . TYR A 1 194 ? -6.208 -11.251 6.308 1.00 94.38 194 TYR A N 1
ATOM 1504 C CA . TYR A 1 194 ? -6.467 -10.713 7.639 1.00 94.38 194 TYR A CA 1
ATOM 1505 C C . TYR A 1 194 ? -5.235 -9.967 8.148 1.00 94.38 194 TYR A C 1
ATOM 1507 O O . TYR A 1 194 ? -4.116 -10.470 8.083 1.00 94.38 194 TYR A O 1
ATOM 1515 N N . THR A 1 195 ? -5.437 -8.763 8.675 1.00 93.44 195 THR A N 1
ATOM 1516 C CA . THR A 1 195 ? -4.355 -7.915 9.185 1.00 93.44 195 THR A CA 1
ATOM 1517 C C . THR A 1 195 ? -4.745 -7.330 10.539 1.00 93.44 195 THR A C 1
ATOM 1519 O O . THR A 1 195 ? -5.815 -6.730 10.665 1.00 93.44 195 THR A O 1
ATOM 1522 N N . HIS A 1 196 ? -3.868 -7.430 11.535 1.00 94.69 196 HIS A N 1
ATOM 1523 C CA . HIS A 1 196 ? -3.936 -6.629 12.758 1.00 94.69 196 HIS A CA 1
ATOM 1524 C C . HIS A 1 196 ? -3.142 -5.341 12.552 1.00 94.69 196 HIS A C 1
ATOM 1526 O O . HIS A 1 196 ? -1.975 -5.372 12.173 1.00 94.69 196 HIS A O 1
ATOM 1532 N N . ILE A 1 197 ? -3.786 -4.196 12.762 1.00 92.69 197 ILE A N 1
ATOM 1533 C CA . ILE A 1 197 ? -3.186 -2.877 12.589 1.00 92.69 197 ILE A CA 1
ATOM 1534 C C . ILE A 1 197 ? -3.144 -2.183 13.947 1.00 92.69 197 ILE A C 1
ATOM 1536 O O . ILE A 1 197 ? -4.188 -1.971 14.572 1.00 92.69 197 ILE A O 1
ATOM 1540 N N . LYS A 1 198 ? -1.943 -1.792 14.367 1.00 91.06 198 LYS A N 1
ATOM 1541 C CA . LYS A 1 198 ? -1.688 -1.003 15.571 1.00 91.06 198 LYS A CA 1
ATOM 1542 C C . LYS A 1 198 ? -1.288 0.400 15.148 1.00 91.06 198 LYS A C 1
ATOM 1544 O O . LYS A 1 198 ? -0.301 0.576 14.441 1.00 91.06 198 LYS A O 1
ATOM 1549 N N . ARG A 1 199 ? -2.068 1.394 15.557 1.00 88.62 199 ARG A N 1
ATOM 1550 C CA . ARG A 1 199 ? -1.767 2.804 15.322 1.00 88.62 199 ARG A CA 1
ATOM 1551 C C . ARG A 1 199 ? -1.213 3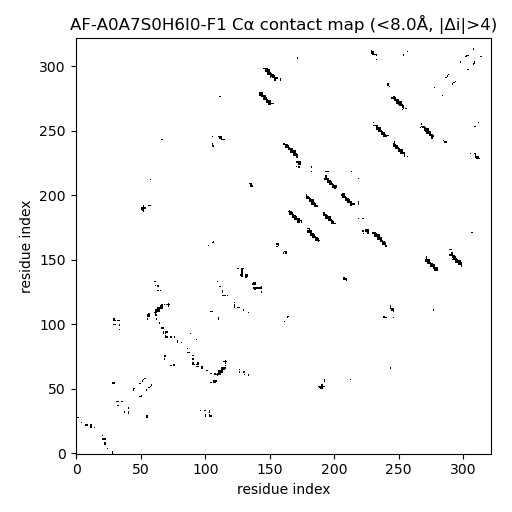.440 16.586 1.00 88.62 199 ARG A C 1
ATOM 1553 O O . ARG A 1 199 ? -1.885 3.424 17.616 1.00 88.62 199 ARG A O 1
ATOM 1560 N N . SER A 1 200 ? -0.048 4.060 16.467 1.00 83.00 200 SER A N 1
ATOM 1561 C CA . SER A 1 200 ? 0.547 4.928 17.482 1.00 83.00 200 SER A CA 1
ATOM 1562 C C . SER A 1 200 ? 0.695 6.352 16.956 1.00 83.00 200 SER A C 1
ATOM 1564 O O . SER A 1 200 ? 0.646 6.596 15.750 1.00 83.00 200 SER A O 1
ATOM 1566 N N . VAL A 1 201 ? 0.863 7.294 17.875 1.00 78.62 201 VAL A N 1
ATOM 1567 C CA . VAL A 1 201 ? 1.264 8.667 17.574 1.00 78.62 201 VAL A CA 1
ATOM 1568 C C . VAL A 1 201 ? 2.691 8.824 18.079 1.00 78.62 201 VAL A C 1
ATOM 1570 O O . VAL A 1 201 ? 2.991 8.376 19.185 1.00 78.62 201 VAL A O 1
ATOM 1573 N N . ASN A 1 202 ? 3.582 9.372 17.260 1.00 70.69 202 ASN A N 1
ATOM 1574 C CA . ASN A 1 202 ? 4.961 9.615 17.676 1.00 70.69 202 ASN A CA 1
ATOM 1575 C C . ASN A 1 202 ? 5.096 10.920 18.478 1.00 70.69 202 ASN A C 1
ATOM 1577 O O . ASN A 1 202 ? 4.142 11.683 18.619 1.00 70.69 202 ASN A O 1
ATOM 1581 N N . GLU A 1 203 ? 6.304 11.198 18.974 1.00 67.25 203 GLU A N 1
ATOM 1582 C CA . GLU A 1 203 ? 6.621 12.387 19.784 1.00 67.25 203 GLU A CA 1
ATOM 1583 C C . GLU A 1 203 ? 6.299 13.721 19.086 1.00 67.25 203 GLU A C 1
ATOM 1585 O O . GLU A 1 203 ? 6.119 14.740 19.745 1.00 67.25 203 GLU A O 1
ATOM 1590 N N . ARG A 1 204 ? 6.191 13.722 17.751 1.00 61.09 204 ARG A N 1
ATOM 1591 C CA . ARG A 1 204 ? 5.861 14.899 16.933 1.00 61.09 204 ARG A CA 1
ATOM 1592 C C . ARG A 1 204 ? 4.369 15.013 16.603 1.00 61.09 204 ARG A C 1
ATOM 1594 O O . ARG A 1 204 ? 3.987 15.894 15.839 1.00 61.09 204 ARG A O 1
ATOM 1601 N N . GLY A 1 205 ? 3.527 14.130 17.141 1.00 65.12 205 GLY A N 1
ATOM 1602 C CA . GLY A 1 205 ? 2.085 14.131 16.887 1.00 65.12 205 GLY A CA 1
ATOM 1603 C C . GLY A 1 205 ? 1.662 13.456 15.576 1.00 65.12 205 GLY A C 1
ATOM 1604 O O . GLY A 1 205 ? 0.481 13.491 15.229 1.00 65.12 205 GLY A O 1
ATOM 1605 N N . GLU A 1 206 ? 2.576 12.818 14.838 1.00 68.06 206 GLU A N 1
ATOM 1606 C CA . GLU A 1 206 ? 2.244 12.139 13.582 1.00 68.06 206 GLU A CA 1
ATOM 1607 C C . GLU A 1 206 ? 1.793 10.691 13.829 1.00 68.06 206 GLU A C 1
ATOM 1609 O O . GLU A 1 206 ? 2.332 9.975 14.676 1.00 68.06 206 GLU A O 1
ATOM 1614 N N . THR A 1 207 ? 0.794 10.233 13.070 1.00 75.88 207 THR A N 1
ATOM 1615 C CA . THR A 1 207 ? 0.246 8.875 13.204 1.00 75.88 207 THR A CA 1
ATOM 1616 C C . THR A 1 207 ? 1.055 7.852 12.416 1.00 75.88 207 THR A C 1
ATOM 1618 O O . THR A 1 207 ? 1.282 8.041 11.221 1.00 75.88 207 THR A O 1
ATOM 1621 N N . MET A 1 208 ? 1.362 6.717 13.037 1.00 74.94 208 MET A N 1
ATOM 1622 C CA . MET A 1 208 ? 2.102 5.604 12.444 1.00 74.94 208 MET A CA 1
ATOM 1623 C C . MET A 1 208 ? 1.287 4.316 12.580 1.00 74.94 208 MET A C 1
ATOM 1625 O O . MET A 1 208 ? 0.769 4.024 13.655 1.00 74.94 208 MET A O 1
ATOM 1629 N N . ASP A 1 209 ? 1.138 3.568 11.484 1.00 82.12 209 ASP A N 1
ATOM 1630 C CA . ASP A 1 209 ? 0.399 2.301 11.447 1.00 82.12 209 ASP A CA 1
ATOM 1631 C C . ASP A 1 209 ? 1.387 1.140 11.285 1.00 82.12 209 ASP A C 1
ATOM 1633 O O . ASP A 1 209 ? 1.906 0.935 10.191 1.00 82.12 209 ASP A O 1
ATOM 1637 N N . VAL A 1 210 ? 1.570 0.335 12.329 1.00 82.75 210 VAL A N 1
ATOM 1638 C CA . VAL A 1 210 ? 2.246 -0.965 12.233 1.00 82.75 210 VAL A CA 1
ATOM 1639 C C . VAL A 1 210 ? 1.207 -2.017 11.856 1.00 82.75 210 VAL A C 1
ATOM 1641 O O . VAL A 1 210 ? 0.132 -2.090 12.461 1.00 82.75 210 VAL A O 1
ATOM 1644 N N . LYS A 1 211 ? 1.497 -2.823 10.837 1.00 85.81 211 LYS A N 1
ATOM 1645 C CA . LYS A 1 211 ? 0.584 -3.839 10.301 1.00 85.81 211 LYS A CA 1
ATOM 1646 C C . LYS A 1 211 ? 1.221 -5.211 10.457 1.00 85.81 211 LYS A C 1
ATOM 1648 O O . LYS A 1 211 ? 2.410 -5.361 10.236 1.00 85.81 211 LYS A O 1
ATOM 1653 N N . CYS A 1 212 ? 0.416 -6.198 10.815 1.00 86.44 212 CYS A N 1
ATOM 1654 C CA . CYS A 1 212 ? 0.842 -7.584 10.915 1.00 86.44 212 CYS A CA 1
ATOM 1655 C C . CYS A 1 212 ? -0.212 -8.462 10.244 1.00 86.44 212 CYS A C 1
ATOM 1657 O O . CYS A 1 212 ? -1.392 -8.403 10.609 1.00 86.44 212 CYS A O 1
ATOM 1659 N N . ASN A 1 213 ? 0.189 -9.237 9.237 1.00 89.56 213 ASN A N 1
ATOM 1660 C CA . ASN A 1 213 ? -0.684 -10.241 8.640 1.00 89.56 213 ASN A CA 1
ATOM 1661 C C . ASN A 1 213 ? -0.887 -11.385 9.638 1.00 89.56 213 ASN A C 1
ATOM 1663 O O . ASN A 1 213 ? 0.056 -11.845 10.274 1.00 89.56 213 ASN A O 1
ATOM 1667 N N . ILE A 1 214 ? -2.136 -11.815 9.803 1.00 92.69 214 ILE A N 1
ATOM 1668 C CA . ILE A 1 214 ? -2.514 -12.832 10.787 1.00 92.69 214 ILE A CA 1
ATOM 1669 C C . ILE A 1 214 ? -3.336 -13.936 10.132 1.00 92.69 214 ILE A C 1
ATOM 1671 O O . ILE A 1 214 ? -4.033 -13.723 9.141 1.00 92.69 214 ILE A O 1
ATOM 1675 N N . GLY A 1 215 ? -3.287 -15.134 10.710 1.00 92.06 215 GLY A N 1
ATOM 1676 C CA . GLY A 1 215 ? -4.132 -16.238 10.274 1.00 92.06 215 GLY A CA 1
ATOM 1677 C C . GLY A 1 215 ? -5.607 -16.013 10.622 1.00 92.06 215 GLY A C 1
ATOM 1678 O O . GLY A 1 215 ? -5.948 -15.300 11.570 1.00 92.06 215 GLY A O 1
ATOM 1679 N N . ARG A 1 216 ? -6.501 -16.706 9.904 1.00 94.31 216 ARG A N 1
ATOM 1680 C CA . ARG A 1 216 ? -7.953 -16.678 10.162 1.00 94.31 216 ARG A CA 1
ATOM 1681 C C . ARG A 1 216 ? -8.297 -16.999 11.618 1.00 94.31 216 ARG A C 1
ATOM 1683 O O . ARG A 1 216 ? -9.192 -16.379 12.179 1.00 94.31 216 ARG A O 1
ATOM 1690 N N . ARG A 1 217 ? -7.606 -17.969 12.226 1.00 95.69 217 ARG A N 1
ATOM 1691 C CA . ARG A 1 217 ? -7.841 -18.372 13.619 1.00 95.69 217 ARG A CA 1
ATOM 1692 C C . ARG A 1 217 ? -7.564 -17.222 14.590 1.00 95.69 217 ARG A C 1
ATOM 1694 O O . ARG A 1 217 ? -8.465 -16.849 15.328 1.00 95.69 217 ARG A O 1
ATOM 1701 N N . SER A 1 218 ? -6.381 -16.616 14.512 1.00 95.94 218 SER A N 1
ATOM 1702 C CA . SER A 1 218 ? -6.012 -15.463 15.342 1.00 95.94 218 SER A CA 1
ATOM 1703 C C . SER A 1 218 ? -6.937 -14.269 15.109 1.00 95.94 218 SER A C 1
ATOM 1705 O O . SER A 1 218 ? -7.280 -13.568 16.052 1.00 95.94 218 SER A O 1
ATOM 1707 N N . TYR A 1 219 ? -7.395 -14.054 13.870 1.00 96.56 219 TYR A N 1
ATOM 1708 C CA . TYR A 1 219 ? -8.401 -13.030 13.577 1.00 96.56 219 TYR A CA 1
ATOM 1709 C C . TYR A 1 219 ? -9.717 -13.289 14.324 1.00 96.56 219 TYR A C 1
ATOM 1711 O O . TYR A 1 219 ? -10.243 -12.377 14.953 1.00 96.56 219 TYR A O 1
ATOM 1719 N N . LEU A 1 220 ? -10.234 -14.523 14.290 1.00 96.00 220 LEU A N 1
ATOM 1720 C CA . LEU A 1 220 ? -11.465 -14.896 14.998 1.00 96.00 220 LEU A CA 1
ATOM 1721 C C . LEU A 1 220 ? -11.316 -14.809 16.520 1.00 96.00 220 LEU A C 1
ATOM 1723 O O . LEU A 1 220 ? -12.246 -14.375 17.189 1.00 96.00 220 LEU A O 1
ATOM 1727 N N . GLU A 1 221 ? -10.159 -15.194 17.055 1.00 96.56 221 GLU A N 1
ATOM 1728 C CA . GLU A 1 221 ? -9.847 -15.048 18.480 1.00 96.56 221 GLU A CA 1
ATOM 1729 C C . GLU A 1 221 ? -9.824 -13.564 18.876 1.00 96.56 221 GLU A C 1
ATOM 1731 O O . GLU A 1 221 ? -10.489 -13.169 19.823 1.00 96.56 221 GLU A O 1
ATOM 1736 N N . LEU A 1 222 ? -9.155 -12.700 18.106 1.00 96.38 222 LEU A N 1
ATOM 1737 C CA . LEU A 1 222 ? -9.089 -11.266 18.405 1.00 96.38 222 LEU A CA 1
ATOM 1738 C C . LEU A 1 222 ? -10.440 -10.546 18.270 1.00 96.38 222 LEU A C 1
ATOM 1740 O O . LEU A 1 222 ? -10.633 -9.515 18.914 1.00 96.38 222 LEU A O 1
ATOM 1744 N N . LEU A 1 223 ? -11.389 -11.070 17.485 1.00 95.38 223 LEU A N 1
ATOM 1745 C CA . LEU A 1 223 ? -12.741 -10.505 17.402 1.00 95.38 223 LEU A CA 1
ATOM 1746 C C . LEU A 1 223 ? -13.487 -10.538 18.744 1.00 95.38 223 LEU A C 1
ATOM 1748 O O . LEU A 1 223 ? -14.353 -9.691 18.953 1.00 95.38 223 LEU A O 1
ATOM 1752 N N . SER A 1 224 ? -13.143 -11.437 19.678 1.00 93.50 224 SER A N 1
ATOM 1753 C CA . SER A 1 224 ? -13.753 -11.431 21.017 1.00 93.50 224 SER A CA 1
ATOM 1754 C C . SER A 1 224 ? -13.395 -10.188 21.838 1.00 93.50 224 SER A C 1
ATOM 1756 O O . SER A 1 224 ? -14.032 -9.924 22.852 1.00 93.50 224 SER A O 1
ATOM 1758 N N . HIS A 1 225 ? -12.387 -9.424 21.407 1.00 94.81 225 HIS A N 1
ATOM 1759 C CA . HIS A 1 225 ? -11.945 -8.177 22.030 1.00 94.81 225 HIS A CA 1
ATOM 1760 C C . HIS A 1 225 ? -12.436 -6.928 21.283 1.00 94.81 225 HIS A C 1
ATOM 1762 O O . HIS A 1 225 ? -11.842 -5.856 21.425 1.00 94.81 225 HIS A O 1
ATOM 1768 N N . GLN A 1 226 ? -13.483 -7.052 20.460 1.00 95.31 226 GLN A N 1
ATOM 1769 C CA . GLN A 1 226 ? -14.089 -5.911 19.776 1.00 95.31 226 GLN A CA 1
ATOM 1770 C C . GLN A 1 226 ? -14.486 -4.810 20.774 1.00 95.31 226 GLN A C 1
ATOM 1772 O O . GLN A 1 226 ? -15.067 -5.082 21.822 1.00 95.31 226 GLN A O 1
ATOM 1777 N N . ASP A 1 227 ? -14.181 -3.561 20.420 1.00 94.31 227 ASP A N 1
ATOM 1778 C CA . ASP A 1 227 ? -14.578 -2.374 21.176 1.00 94.31 227 ASP A CA 1
ATOM 1779 C C . ASP A 1 227 ? -16.108 -2.186 21.096 1.00 94.31 227 ASP A C 1
ATOM 1781 O O . ASP A 1 227 ? -16.630 -1.961 19.999 1.00 94.31 227 ASP A O 1
ATOM 1785 N N . PRO A 1 228 ? -16.844 -2.281 22.220 1.00 91.88 228 PRO A N 1
ATOM 1786 C CA . PRO A 1 228 ? -18.301 -2.173 22.223 1.00 91.88 228 PRO A CA 1
ATOM 1787 C C . PRO A 1 228 ? -18.806 -0.759 21.906 1.00 91.88 228 PRO A C 1
ATOM 1789 O O . PRO A 1 228 ? -19.948 -0.611 21.473 1.00 91.88 228 PRO A O 1
ATOM 1792 N N . ASP A 1 229 ? -17.982 0.282 22.069 1.00 91.25 229 ASP A N 1
ATOM 1793 C CA . ASP A 1 229 ? -18.338 1.656 21.695 1.00 91.25 229 ASP A CA 1
ATOM 1794 C C . ASP A 1 229 ? -18.124 1.920 20.186 1.00 91.25 229 ASP A C 1
ATOM 1796 O O . ASP A 1 229 ? -18.331 3.049 19.713 1.00 91.25 229 ASP A O 1
ATOM 1800 N N . ARG A 1 230 ? -17.721 0.895 19.408 1.00 90.94 230 ARG A N 1
ATOM 1801 C CA . ARG A 1 230 ? -17.416 1.015 17.975 1.00 90.94 230 ARG A CA 1
ATOM 1802 C C . ARG A 1 230 ? -18.058 -0.060 17.103 1.00 90.94 230 ARG A C 1
ATOM 1804 O O . ARG A 1 230 ? -17.857 -1.263 17.264 1.00 90.94 230 ARG A O 1
ATOM 1811 N N . LEU A 1 231 ? -18.773 0.405 16.089 1.00 91.12 231 LEU A N 1
ATOM 1812 C CA . LEU A 1 231 ? -19.361 -0.410 15.041 1.00 91.12 231 LEU A CA 1
ATOM 1813 C C . LEU A 1 231 ? -18.299 -0.834 14.014 1.00 91.12 231 LEU A C 1
ATOM 1815 O O . LEU A 1 231 ? -17.419 -0.039 13.661 1.00 91.12 231 LEU A O 1
ATOM 1819 N N . PRO A 1 232 ? -18.387 -2.066 13.484 1.00 91.62 232 PRO A N 1
ATOM 1820 C CA . PRO A 1 232 ? -17.610 -2.465 12.322 1.00 91.62 232 PRO A CA 1
ATOM 1821 C C . PRO A 1 232 ? -17.902 -1.556 11.123 1.00 91.62 232 PRO A C 1
ATOM 1823 O O . PRO A 1 232 ? -19.048 -1.174 10.882 1.00 91.62 232 PRO A O 1
ATOM 1826 N N . ILE A 1 233 ? -16.867 -1.242 10.346 1.00 92.31 233 ILE A N 1
ATOM 1827 C CA . ILE A 1 233 ? -16.988 -0.430 9.131 1.00 92.31 233 ILE A CA 1
ATOM 1828 C C . ILE A 1 233 ? -16.640 -1.276 7.922 1.00 92.31 233 ILE A C 1
ATOM 1830 O O . ILE A 1 233 ? -15.563 -1.871 7.875 1.00 92.31 233 ILE A O 1
ATOM 1834 N N . ARG A 1 234 ? -17.496 -1.231 6.902 1.00 94.12 234 ARG A N 1
ATOM 1835 C CA . ARG A 1 234 ? -17.192 -1.796 5.591 1.00 94.12 234 ARG A CA 1
ATOM 1836 C C . ARG A 1 234 ? -16.707 -0.705 4.646 1.00 94.12 234 ARG A C 1
ATOM 1838 O O . ARG A 1 234 ? -17.284 0.376 4.572 1.00 94.12 234 ARG A O 1
ATOM 1845 N N . VAL A 1 235 ? -15.634 -0.978 3.919 1.00 94.88 235 VAL A N 1
ATOM 1846 C CA . VAL A 1 235 ? -15.037 -0.064 2.947 1.00 94.88 235 VAL A CA 1
ATOM 1847 C C . VAL A 1 235 ? -14.858 -0.800 1.632 1.00 94.88 235 VAL A C 1
ATOM 1849 O O . VAL A 1 235 ? -14.034 -1.708 1.534 1.00 94.88 235 VAL A O 1
ATOM 1852 N N . VAL A 1 236 ? -15.573 -0.357 0.601 1.00 94.44 236 VAL A N 1
ATOM 1853 C CA . VAL A 1 236 ? -15.315 -0.795 -0.772 1.00 94.44 236 VAL A CA 1
ATOM 1854 C C . VAL A 1 236 ? -14.225 0.103 -1.341 1.00 94.44 236 VAL A C 1
ATOM 1856 O O . VAL A 1 236 ? -14.430 1.300 -1.548 1.00 94.44 236 VAL A O 1
ATOM 1859 N N . ARG A 1 237 ? -13.036 -0.461 -1.550 1.00 94.19 237 ARG A N 1
ATOM 1860 C CA . ARG A 1 237 ? -11.867 0.256 -2.059 1.00 94.19 237 ARG A CA 1
ATOM 1861 C C . ARG A 1 237 ? -11.670 -0.024 -3.537 1.00 94.19 237 ARG A C 1
ATOM 1863 O O . ARG A 1 237 ? -11.496 -1.173 -3.928 1.00 94.19 237 ARG A O 1
ATOM 1870 N N . GLN A 1 238 ? -11.582 1.040 -4.321 1.00 93.94 238 GLN A N 1
ATOM 1871 C CA . GLN A 1 238 ? -11.174 1.023 -5.718 1.00 93.94 238 GLN A CA 1
ATOM 1872 C C . GLN A 1 238 ? -9.767 1.620 -5.830 1.00 93.94 238 GLN A C 1
ATOM 1874 O O . GLN A 1 238 ? -9.573 2.813 -5.594 1.00 93.94 238 GLN A O 1
ATOM 1879 N N . ALA A 1 239 ? -8.783 0.776 -6.132 1.00 92.25 239 ALA A N 1
ATOM 1880 C CA . ALA A 1 239 ? -7.396 1.169 -6.348 1.00 92.25 239 ALA A CA 1
ATOM 1881 C C . ALA A 1 239 ? -7.119 1.328 -7.846 1.00 92.25 239 ALA A C 1
ATOM 1883 O O . ALA A 1 239 ? -7.518 0.481 -8.647 1.00 92.25 239 ALA A O 1
ATOM 1884 N N . PHE A 1 240 ? -6.446 2.410 -8.217 1.00 91.44 240 PHE A N 1
ATOM 1885 C CA . PHE A 1 240 ? -6.095 2.710 -9.600 1.00 91.44 240 PHE A CA 1
ATOM 1886 C C . PHE A 1 240 ? -4.831 3.566 -9.656 1.00 91.44 240 PHE A C 1
ATOM 1888 O O . PHE A 1 240 ? -4.410 4.152 -8.656 1.00 91.44 240 PHE A O 1
ATOM 1895 N N . VAL A 1 241 ? -4.222 3.630 -10.835 1.00 86.94 241 VAL A N 1
ATOM 1896 C CA . VAL A 1 241 ? -3.023 4.432 -11.080 1.00 86.94 241 VAL A CA 1
ATOM 1897 C C . VAL A 1 241 ? -3.374 5.563 -12.036 1.00 86.94 241 VAL A C 1
ATOM 1899 O O . VAL A 1 241 ? -4.047 5.349 -13.042 1.00 86.94 241 VAL A O 1
ATOM 1902 N N . TRP A 1 242 ? -2.909 6.770 -11.732 1.00 86.75 242 TRP A N 1
ATOM 1903 C CA . TRP A 1 242 ? -3.036 7.936 -12.602 1.00 86.75 242 TRP A CA 1
ATOM 1904 C C . TRP A 1 242 ? -1.727 8.718 -12.591 1.00 86.75 242 TRP A C 1
ATOM 1906 O O . TRP A 1 242 ? -1.242 9.062 -11.517 1.00 86.75 242 TRP A O 1
ATOM 1916 N N . LYS A 1 243 ? -1.143 8.972 -13.773 1.00 84.31 243 LYS A N 1
ATOM 1917 C CA . LYS A 1 243 ? 0.114 9.735 -13.940 1.00 84.31 243 LYS A CA 1
ATOM 1918 C C . LYS A 1 243 ? 1.209 9.316 -12.937 1.00 84.31 243 LYS A C 1
ATOM 1920 O O . LYS A 1 243 ? 1.719 10.141 -12.189 1.00 84.31 243 LYS A O 1
ATOM 1925 N N . HIS A 1 244 ? 1.532 8.018 -12.907 1.00 79.06 244 HIS A N 1
ATOM 1926 C CA . HIS A 1 244 ? 2.535 7.412 -12.009 1.00 79.06 244 HIS A CA 1
ATOM 1927 C C . HIS A 1 244 ? 2.246 7.576 -10.511 1.00 79.06 244 HIS A C 1
ATOM 1929 O O . HIS A 1 244 ? 3.161 7.565 -9.696 1.00 79.06 244 HIS A O 1
ATOM 1935 N N . ARG A 1 245 ? 0.977 7.728 -10.120 1.00 84.19 245 ARG A N 1
ATOM 1936 C CA . ARG A 1 245 ? 0.574 7.785 -8.712 1.00 84.19 245 ARG A CA 1
ATOM 1937 C C . ARG A 1 245 ? -0.519 6.777 -8.418 1.00 84.19 245 ARG A C 1
ATOM 1939 O O . ARG A 1 245 ? -1.463 6.622 -9.193 1.00 84.19 245 ARG A O 1
ATOM 1946 N N . HIS A 1 246 ? -0.392 6.111 -7.274 1.00 87.69 246 HIS A N 1
ATOM 1947 C CA . HIS A 1 246 ? -1.399 5.189 -6.760 1.00 87.69 246 HIS A CA 1
ATOM 1948 C C . HIS A 1 246 ? -2.470 5.955 -5.990 1.00 87.69 246 HIS A C 1
ATOM 1950 O O . HIS A 1 246 ? -2.174 6.691 -5.044 1.00 87.69 246 HIS A O 1
ATOM 1956 N N . PHE A 1 247 ? -3.721 5.754 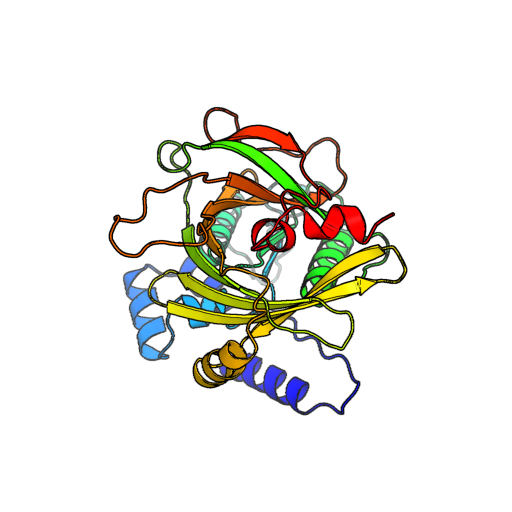-6.384 1.00 91.94 247 PHE A N 1
ATOM 1957 C CA . PHE A 1 247 ? -4.884 6.318 -5.725 1.00 91.94 247 PHE A CA 1
ATOM 1958 C C . PHE A 1 247 ? -5.788 5.203 -5.209 1.00 91.94 247 PHE A C 1
ATOM 1960 O O . PHE A 1 247 ? -6.005 4.183 -5.861 1.00 91.94 247 PHE A O 1
ATOM 1967 N N . CYS A 1 248 ? -6.359 5.424 -4.029 1.00 93.75 248 CYS A N 1
ATOM 1968 C CA . CYS A 1 248 ? -7.364 4.556 -3.430 1.00 93.75 248 CYS A CA 1
ATOM 1969 C C . CYS A 1 248 ? -8.630 5.365 -3.148 1.00 93.75 248 CYS A C 1
ATOM 1971 O O . CYS A 1 248 ? -8.672 6.143 -2.188 1.00 93.75 248 CYS A O 1
ATOM 1973 N N . LEU A 1 249 ? -9.673 5.152 -3.947 1.00 95.38 249 LEU A N 1
ATOM 1974 C CA . LEU A 1 249 ? -11.011 5.649 -3.658 1.00 95.38 249 LEU A CA 1
ATOM 1975 C C . LEU A 1 249 ? -11.694 4.687 -2.683 1.00 95.38 249 LEU A C 1
ATOM 1977 O O . LEU A 1 249 ? -11.940 3.528 -3.008 1.00 95.38 249 LEU A O 1
ATOM 1981 N N . ASN A 1 250 ? -11.973 5.160 -1.473 1.00 95.25 250 ASN A N 1
ATOM 1982 C CA . ASN A 1 250 ? -12.662 4.390 -0.446 1.00 95.25 250 ASN A CA 1
ATOM 1983 C C . ASN A 1 250 ? -14.114 4.846 -0.375 1.00 95.25 250 ASN A C 1
ATOM 1985 O O . ASN A 1 250 ? -14.369 5.975 0.036 1.00 95.25 250 ASN A O 1
ATOM 1989 N N . ASN A 1 251 ? -15.042 3.962 -0.721 1.00 94.75 251 ASN A N 1
ATOM 1990 C CA . ASN A 1 251 ? -16.449 4.124 -0.402 1.00 94.75 251 ASN A CA 1
ATOM 1991 C C . ASN A 1 251 ? -16.711 3.502 0.978 1.00 94.75 251 ASN A C 1
ATOM 1993 O O . ASN A 1 251 ? -16.685 2.279 1.136 1.00 94.75 251 ASN A O 1
ATOM 1997 N N . ILE A 1 252 ? -16.871 4.359 1.983 1.00 93.62 252 ILE A N 1
ATOM 1998 C CA . ILE A 1 252 ? -17.046 3.987 3.385 1.00 93.62 252 ILE A CA 1
ATOM 1999 C C . ILE A 1 252 ? -18.540 3.819 3.648 1.00 93.62 252 ILE A C 1
ATOM 2001 O O . ILE A 1 252 ? -19.310 4.774 3.548 1.00 93.62 252 ILE A O 1
ATOM 2005 N N . LEU A 1 253 ? -18.928 2.597 3.995 1.00 88.38 253 LEU A N 1
ATOM 2006 C CA . LEU A 1 253 ? -20.293 2.213 4.313 1.00 88.38 253 LEU A CA 1
ATOM 2007 C C . LEU A 1 253 ? -20.421 2.153 5.837 1.00 88.38 253 LEU A C 1
ATOM 2009 O O . LEU A 1 253 ? -19.929 1.220 6.480 1.00 88.38 253 LEU A O 1
ATOM 2013 N N . CYS A 1 254 ? -21.049 3.171 6.419 1.00 66.81 254 CYS A N 1
ATOM 2014 C CA . CYS A 1 254 ? -21.320 3.202 7.850 1.00 66.81 254 CYS A CA 1
ATOM 2015 C C . CYS A 1 254 ? -22.500 2.272 8.162 1.00 66.81 254 CYS A C 1
ATOM 2017 O O . CYS A 1 254 ? -23.581 2.408 7.588 1.00 66.81 254 CYS A O 1
ATOM 2019 N N . ALA A 1 255 ? -22.307 1.317 9.072 1.00 56.19 255 ALA A N 1
ATOM 2020 C CA . ALA A 1 255 ? -23.421 0.567 9.633 1.00 56.19 255 ALA A CA 1
ATOM 2021 C C . ALA A 1 255 ? -24.177 1.479 10.612 1.00 56.19 255 ALA A C 1
ATOM 2023 O O . ALA A 1 255 ? -23.567 2.062 11.505 1.00 56.19 255 ALA A O 1
ATOM 2024 N N . ALA A 1 256 ? -25.494 1.615 10.458 1.00 49.88 256 ALA A N 1
ATOM 2025 C CA . ALA A 1 256 ? -26.320 2.206 11.506 1.00 49.88 256 ALA A CA 1
ATOM 2026 C C . ALA A 1 256 ? -26.445 1.210 12.670 1.00 49.88 256 ALA A C 1
ATOM 2028 O O . ALA A 1 256 ? -26.562 0.003 12.442 1.00 49.88 256 ALA A O 1
ATOM 2029 N N . SER A 1 257 ? -26.463 1.702 13.909 1.00 43.78 257 SER A N 1
ATOM 2030 C CA . SER A 1 257 ? -26.896 0.910 15.059 1.00 43.78 257 SER A CA 1
ATOM 2031 C C . SER A 1 257 ? -28.366 0.527 14.857 1.00 43.78 257 SER A C 1
ATOM 2033 O O . SER A 1 257 ? -29.274 1.350 14.951 1.00 43.78 257 SER A O 1
ATOM 2035 N N . SER A 1 258 ? -28.616 -0.734 14.512 1.00 40.88 258 SER A N 1
ATOM 2036 C CA . SER A 1 258 ? -29.963 -1.263 14.338 1.00 40.88 258 SER A CA 1
ATOM 2037 C C . SER A 1 258 ? -30.620 -1.483 15.701 1.00 40.88 258 SER A C 1
ATOM 2039 O O . SER A 1 258 ? -30.568 -2.580 16.249 1.00 40.88 258 SER A O 1
ATOM 2041 N N . SER A 1 259 ? -31.290 -0.471 16.243 1.00 37.38 259 SER A N 1
ATOM 2042 C CA . SER A 1 259 ? -32.362 -0.682 17.221 1.00 37.38 259 SER A CA 1
ATOM 2043 C C . SER A 1 259 ? -33.689 -0.911 16.490 1.00 37.38 259 SER A C 1
ATOM 2045 O O . SER A 1 259 ? -34.598 -0.093 16.566 1.00 37.38 259 SER A O 1
ATOM 2047 N N . ASN A 1 260 ? -33.761 -1.990 15.702 1.00 34.44 260 ASN A N 1
ATOM 2048 C CA . ASN A 1 260 ? -34.970 -2.771 15.400 1.00 34.44 260 ASN A CA 1
ATOM 2049 C C . ASN A 1 260 ? -34.684 -3.740 14.246 1.00 34.44 260 ASN A C 1
ATOM 2051 O O . ASN A 1 260 ? -34.537 -3.349 13.086 1.00 34.44 260 ASN A O 1
ATOM 2055 N N . GLU A 1 261 ? -34.634 -5.028 14.575 1.00 40.97 261 GLU A N 1
ATOM 2056 C CA . GLU A 1 261 ? -34.763 -6.110 13.605 1.00 40.97 261 GLU A CA 1
ATOM 2057 C C . GLU A 1 261 ? -36.101 -5.968 12.858 1.00 40.97 261 GLU A C 1
ATOM 2059 O O . GLU A 1 261 ? -37.122 -5.664 13.474 1.00 40.97 261 GLU A O 1
ATOM 2064 N N . ARG A 1 262 ? -36.094 -6.251 11.545 1.00 35.12 262 ARG A N 1
ATOM 2065 C CA . ARG A 1 262 ? -37.225 -6.246 10.578 1.00 35.12 262 ARG A CA 1
ATOM 2066 C C . ARG A 1 262 ? -37.346 -5.060 9.617 1.00 35.12 262 ARG A C 1
ATOM 2068 O O . ARG A 1 262 ? -38.426 -4.834 9.076 1.00 35.12 262 ARG A O 1
ATOM 2075 N N . GLN A 1 263 ? -36.256 -4.383 9.270 1.00 31.77 263 GLN A N 1
ATOM 2076 C CA . GLN A 1 263 ? -36.189 -3.689 7.978 1.00 31.77 263 GLN A CA 1
ATOM 2077 C C . GLN A 1 263 ? -34.868 -4.010 7.282 1.00 31.77 263 GLN A C 1
ATOM 2079 O O . GLN A 1 263 ? -33.803 -3.947 7.889 1.00 31.77 263 GLN A O 1
ATOM 2084 N N . SER A 1 264 ? -34.952 -4.392 6.005 1.00 31.48 264 SER A N 1
ATOM 2085 C CA . SER A 1 264 ? -33.805 -4.526 5.102 1.00 31.48 264 SER A CA 1
ATOM 2086 C C . SER A 1 264 ? -32.863 -3.326 5.268 1.00 31.48 264 SER A C 1
ATOM 2088 O O . SER A 1 264 ? -33.381 -2.205 5.333 1.00 31.48 264 SER A O 1
ATOM 2090 N N . PRO A 1 265 ? -31.532 -3.513 5.300 1.00 36.22 265 PRO A N 1
ATOM 2091 C CA . PRO A 1 265 ? -30.589 -2.427 5.539 1.00 36.22 265 PRO A CA 1
ATOM 2092 C C . PRO A 1 265 ? -30.689 -1.413 4.395 1.00 36.22 265 PRO A C 1
ATOM 2094 O O . PRO A 1 265 ? -30.099 -1.586 3.331 1.00 36.22 265 PRO A O 1
ATOM 2097 N N . ARG A 1 266 ? -31.481 -0.355 4.591 1.00 34.22 266 ARG A N 1
ATOM 2098 C CA . ARG A 1 266 ? -31.447 0.824 3.731 1.00 34.22 266 ARG A CA 1
ATOM 2099 C C . ARG A 1 266 ? -30.072 1.448 3.945 1.00 34.22 266 ARG A C 1
ATOM 2101 O O . ARG A 1 266 ? -29.751 1.867 5.051 1.00 34.22 266 ARG A O 1
ATOM 2108 N N . THR A 1 267 ? -29.251 1.449 2.902 1.00 36.53 267 THR A N 1
ATOM 2109 C CA . THR A 1 267 ? -27.957 2.133 2.835 1.00 36.53 267 THR A CA 1
ATOM 2110 C C . THR A 1 267 ? -28.147 3.617 3.142 1.00 36.53 267 THR A C 1
ATOM 2112 O O . THR A 1 267 ? -28.566 4.383 2.277 1.00 36.53 267 THR A O 1
ATOM 2115 N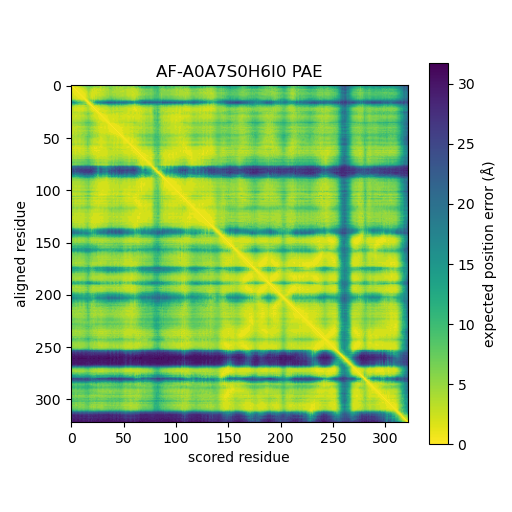 N . PHE A 1 268 ? -27.877 4.015 4.384 1.00 44.53 268 PHE A N 1
ATOM 2116 C CA . PHE A 1 268 ? -27.819 5.407 4.817 1.00 44.53 268 PHE A CA 1
ATOM 2117 C C . PHE A 1 268 ? -26.351 5.859 4.853 1.00 44.53 268 PHE A C 1
ATOM 2119 O O . PHE A 1 268 ? -25.529 5.215 5.494 1.00 44.53 268 PHE A O 1
ATOM 2126 N N . GLY A 1 269 ? -26.050 6.958 4.148 1.00 62.59 269 GLY A N 1
ATOM 2127 C CA . GLY A 1 269 ? -24.791 7.714 4.193 1.00 62.59 269 GLY A CA 1
ATOM 2128 C C . GLY A 1 269 ? -23.523 6.951 3.794 1.00 62.59 269 GLY A C 1
ATOM 2129 O O . GLY A 1 269 ? -22.793 6.472 4.656 1.00 62.59 269 GLY A O 1
ATOM 2130 N N . SER A 1 270 ? -23.204 6.890 2.500 1.00 81.62 270 SER A N 1
ATOM 2131 C CA . SER A 1 270 ? -21.863 6.505 2.040 1.00 81.62 270 SER A CA 1
ATOM 2132 C C . SER A 1 270 ? -20.949 7.727 1.970 1.00 81.62 270 SER A C 1
ATOM 2134 O O . SER A 1 270 ? -21.318 8.719 1.342 1.00 81.62 270 SER A O 1
ATOM 2136 N N . ILE A 1 271 ? -19.750 7.653 2.551 1.00 91.38 271 ILE A N 1
ATOM 2137 C CA . ILE A 1 271 ? -18.730 8.704 2.415 1.00 91.38 271 ILE A CA 1
ATOM 2138 C C . ILE A 1 271 ? -17.652 8.208 1.460 1.00 91.38 271 ILE A C 1
ATOM 2140 O O . ILE A 1 271 ? -17.035 7.169 1.701 1.00 91.38 271 ILE A O 1
ATOM 2144 N N . MET A 1 272 ? -17.386 8.963 0.397 1.00 94.94 272 MET A N 1
ATOM 2145 C CA . MET A 1 272 ? -16.299 8.657 -0.526 1.00 94.94 272 MET A CA 1
ATOM 2146 C C . MET A 1 272 ? -15.070 9.503 -0.205 1.00 94.94 272 MET A C 1
ATOM 2148 O O . MET A 1 272 ? -15.130 10.729 -0.161 1.00 94.94 272 MET A O 1
ATOM 2152 N N . VAL A 1 273 ? -13.936 8.839 0.018 1.00 95.88 273 VAL A N 1
ATOM 2153 C CA . VAL A 1 273 ? -12.657 9.502 0.297 1.00 95.88 273 VAL A CA 1
ATOM 2154 C C . VAL A 1 273 ? -11.588 8.975 -0.647 1.00 95.88 273 VAL A C 1
ATOM 2156 O O . VAL A 1 273 ? -11.226 7.795 -0.592 1.00 95.88 273 VAL A O 1
ATOM 2159 N N . LEU A 1 274 ? -11.025 9.854 -1.471 1.00 95.75 274 LEU A N 1
ATOM 2160 C CA . LEU A 1 274 ? -9.843 9.566 -2.275 1.00 95.75 274 LEU A CA 1
ATOM 2161 C C . LEU A 1 274 ? -8.594 9.689 -1.400 1.00 95.75 274 LEU A C 1
ATOM 2163 O O . LEU A 1 274 ? -8.440 10.653 -0.658 1.00 95.75 274 LEU A O 1
ATOM 2167 N N . ASN A 1 275 ? -7.708 8.701 -1.463 1.00 92.38 275 ASN A N 1
ATOM 2168 C CA . ASN A 1 275 ? -6.465 8.660 -0.700 1.00 92.38 275 ASN A CA 1
ATOM 2169 C C . ASN A 1 275 ? -5.283 8.500 -1.654 1.00 92.38 275 ASN A C 1
ATOM 2171 O O . ASN A 1 275 ? -5.345 7.656 -2.547 1.00 92.38 275 ASN A O 1
ATOM 2175 N N . CYS A 1 276 ? -4.194 9.219 -1.402 1.00 88.19 276 CYS A N 1
ATOM 2176 C CA . CYS A 1 276 ? -2.911 9.006 -2.069 1.00 88.19 276 CYS A CA 1
ATOM 2177 C C . CYS A 1 276 ? -1.752 9.300 -1.113 1.00 88.19 276 CYS A C 1
ATOM 2179 O O . CYS A 1 276 ? -1.902 10.068 -0.160 1.00 88.19 276 CYS A O 1
ATOM 2181 N N . TRP A 1 277 ? -0.602 8.688 -1.377 1.00 79.88 277 TRP A N 1
ATOM 2182 C CA . TRP A 1 277 ? 0.671 9.087 -0.782 1.00 79.88 277 TRP A CA 1
ATOM 2183 C C . TRP A 1 277 ? 1.373 10.012 -1.762 1.00 79.88 277 TRP A C 1
ATOM 2185 O O . TRP A 1 277 ? 1.557 9.650 -2.923 1.00 79.88 277 TRP A O 1
ATOM 2195 N N . CYS A 1 278 ? 1.718 11.214 -1.324 1.00 75.50 278 CYS A N 1
ATOM 2196 C CA . CYS A 1 278 ? 2.448 12.157 -2.155 1.00 75.50 278 CYS A CA 1
ATOM 2197 C C . CYS A 1 278 ? 3.252 13.125 -1.302 1.00 75.50 278 CYS A C 1
ATOM 2199 O O . CYS A 1 278 ? 2.970 13.320 -0.123 1.00 75.50 278 CYS A O 1
ATOM 2201 N N . GLU A 1 279 ? 4.258 13.723 -1.913 1.00 72.25 279 GLU A N 1
ATOM 2202 C CA . GLU A 1 279 ? 5.052 14.754 -1.265 1.00 72.25 279 GLU A CA 1
ATOM 2203 C C . GLU A 1 279 ? 4.247 16.043 -1.104 1.00 72.25 279 GLU A C 1
ATOM 2205 O O . GLU A 1 279 ? 3.241 16.249 -1.799 1.00 72.25 279 GLU A O 1
ATOM 2210 N N . ASP A 1 280 ? 4.696 16.892 -0.179 1.00 65.62 280 ASP A N 1
ATOM 2211 C CA . ASP A 1 280 ? 4.237 18.272 -0.005 1.00 65.62 280 ASP A CA 1
ATOM 2212 C C . ASP A 1 280 ? 4.686 19.127 -1.209 1.00 65.62 280 ASP A C 1
ATOM 2214 O O . ASP A 1 280 ? 5.494 20.042 -1.088 1.00 65.62 280 ASP A O 1
ATOM 2218 N N . ASP A 1 281 ? 4.201 18.786 -2.401 1.00 58.59 281 ASP A N 1
ATOM 2219 C CA . ASP A 1 281 ? 4.458 19.510 -3.640 1.00 58.59 281 ASP A CA 1
ATOM 2220 C C . ASP A 1 281 ? 3.160 20.163 -4.139 1.00 58.59 281 ASP A C 1
ATOM 2222 O O . ASP A 1 281 ? 2.073 19.570 -4.103 1.00 58.59 281 ASP A O 1
ATOM 2226 N N . ALA A 1 282 ? 3.278 21.400 -4.620 1.00 52.28 282 ALA A N 1
ATOM 2227 C CA . ALA A 1 282 ? 2.179 22.178 -5.186 1.00 52.28 282 ALA A CA 1
ATOM 2228 C C . ALA A 1 282 ? 1.623 21.543 -6.477 1.00 52.28 282 ALA A C 1
ATOM 2230 O O . ALA A 1 282 ? 0.478 21.796 -6.846 1.00 52.28 282 ALA A O 1
ATOM 2231 N N . ASN A 1 283 ? 2.398 20.665 -7.124 1.00 63.75 283 ASN A N 1
ATOM 2232 C CA . ASN A 1 283 ? 2.075 20.025 -8.401 1.00 63.75 283 ASN A CA 1
ATOM 2233 C C . ASN A 1 283 ? 1.447 18.622 -8.261 1.00 63.75 283 ASN A C 1
ATOM 2235 O O . ASN A 1 283 ? 1.708 17.725 -9.069 1.00 63.75 283 ASN A O 1
ATOM 2239 N N . LEU A 1 284 ? 0.613 18.384 -7.241 1.00 75.19 284 LEU A N 1
ATOM 2240 C CA . LEU A 1 284 ? -0.141 17.128 -7.143 1.00 75.19 284 LEU A CA 1
ATOM 2241 C C . LEU A 1 284 ? -1.093 16.984 -8.344 1.00 75.19 284 LEU A C 1
ATOM 2243 O O . LEU A 1 284 ? -2.153 17.605 -8.392 1.00 75.19 284 LEU A O 1
ATOM 2247 N N . MET A 1 285 ? -0.740 16.105 -9.286 1.00 83.12 285 MET A N 1
ATOM 2248 C CA . MET A 1 285 ? -1.614 15.738 -10.401 1.00 83.12 285 MET A CA 1
ATOM 2249 C C . MET A 1 285 ? -2.747 14.835 -9.908 1.00 83.12 285 MET A C 1
ATOM 2251 O O . MET A 1 285 ? -2.605 13.613 -9.813 1.00 83.12 285 MET A O 1
ATOM 2255 N N . LEU A 1 286 ? -3.874 15.453 -9.570 1.00 88.38 286 LEU A N 1
ATOM 2256 C CA . LEU A 1 286 ? -5.099 14.754 -9.200 1.00 88.38 286 LEU A CA 1
ATOM 2257 C C . LEU A 1 286 ? -5.770 14.133 -10.442 1.00 88.38 286 LEU A C 1
ATOM 2259 O O . LEU A 1 286 ? -5.556 14.608 -11.564 1.00 88.38 286 LEU A O 1
ATOM 2263 N N . PRO A 1 287 ? -6.573 13.066 -10.270 1.00 88.44 287 PRO A N 1
ATOM 2264 C CA . PRO A 1 287 ? -7.437 12.572 -11.334 1.00 88.44 287 PRO A CA 1
ATOM 2265 C C . PRO A 1 287 ? -8.367 13.691 -11.821 1.00 88.44 287 PRO A C 1
ATOM 2267 O O . PRO A 1 287 ? -8.790 14.522 -11.012 1.00 88.44 287 PRO A O 1
ATOM 2270 N N . PRO A 1 288 ? -8.688 13.730 -13.121 1.00 88.38 288 PRO A N 1
ATOM 2271 C CA . PRO A 1 288 ? -9.499 14.801 -13.673 1.00 88.38 288 PRO A CA 1
ATOM 2272 C C . PRO A 1 288 ? -10.954 14.719 -13.153 1.00 88.38 288 PRO A C 1
ATOM 2274 O O . PRO A 1 288 ? -11.412 13.619 -12.809 1.00 88.38 288 PRO A O 1
ATOM 2277 N N . PRO A 1 289 ? -11.692 15.846 -13.071 1.00 87.88 289 PRO A N 1
ATOM 2278 C CA . PRO A 1 289 ? -13.025 15.901 -12.458 1.00 87.88 289 PRO A CA 1
ATOM 2279 C C . PRO A 1 289 ? -14.067 14.980 -13.101 1.00 87.88 289 PRO A C 1
ATOM 2281 O O . PRO A 1 289 ? -14.975 14.513 -12.418 1.00 87.88 289 PRO A O 1
ATOM 2284 N N . GLU A 1 290 ? -13.923 14.680 -14.395 1.00 88.44 290 GLU A N 1
ATOM 2285 C CA . GLU A 1 290 ? -14.784 13.743 -15.128 1.00 88.44 290 GLU A CA 1
ATOM 2286 C C . GLU A 1 290 ? -14.663 12.311 -14.579 1.00 88.44 290 GLU A C 1
ATOM 2288 O O . GLU A 1 290 ? -15.593 11.507 -14.679 1.00 88.44 290 GLU A O 1
ATOM 2293 N N . VAL A 1 291 ? -13.512 11.999 -13.976 1.00 91.56 291 VAL A N 1
ATOM 2294 C CA . VAL A 1 291 ? -13.183 10.700 -13.389 1.00 91.56 291 VAL A CA 1
ATOM 2295 C C . VAL A 1 291 ? -13.471 10.693 -11.889 1.00 91.56 291 VAL A C 1
ATOM 2297 O O . VAL A 1 291 ? -14.124 9.765 -11.405 1.00 91.56 291 VAL A O 1
ATOM 2300 N N . VAL A 1 292 ? -13.000 11.703 -11.149 1.00 94.38 292 VAL A N 1
ATOM 2301 C CA . VAL A 1 292 ? -13.250 11.862 -9.706 1.00 94.38 292 VAL A CA 1
ATOM 2302 C C . VAL A 1 292 ? -13.527 13.328 -9.380 1.00 94.38 292 VAL A C 1
ATOM 2304 O O . VAL A 1 292 ? -12.639 14.171 -9.478 1.00 94.38 292 VAL A O 1
ATOM 2307 N N . GLN A 1 293 ? -14.736 13.622 -8.911 1.00 94.81 293 GLN A N 1
ATOM 2308 C CA . GLN A 1 293 ? -15.137 14.964 -8.510 1.00 94.81 293 GLN A CA 1
ATOM 2309 C C . GLN A 1 293 ? -14.798 15.201 -7.032 1.00 94.81 293 GLN A C 1
ATOM 2311 O O . GLN A 1 293 ? -15.421 14.638 -6.129 1.00 94.81 293 GLN A O 1
ATOM 2316 N N . LEU A 1 294 ? -13.782 16.028 -6.791 1.00 94.69 294 LEU A N 1
ATOM 2317 C CA . LEU A 1 294 ? -13.304 16.365 -5.450 1.00 94.69 294 LEU A CA 1
ATOM 2318 C C . LEU A 1 294 ? -14.062 17.572 -4.894 1.00 94.69 294 LEU A C 1
ATOM 2320 O O . LEU A 1 294 ? -14.216 18.575 -5.584 1.00 94.69 294 LEU A O 1
ATOM 2324 N N . GLU A 1 295 ? -14.487 17.493 -3.635 1.00 94.00 295 GLU A N 1
ATOM 2325 C CA . GLU A 1 295 ? -15.098 18.627 -2.932 1.00 94.00 295 GLU A CA 1
ATOM 2326 C C . GLU A 1 295 ? -14.050 19.461 -2.194 1.00 94.00 295 GLU A C 1
ATOM 2328 O O . GLU A 1 295 ? -13.978 20.677 -2.354 1.00 94.00 295 GLU A O 1
ATOM 2333 N N . LYS A 1 296 ? -13.241 18.804 -1.354 1.00 93.88 296 LYS A N 1
ATOM 2334 C CA . LYS A 1 296 ? -12.211 19.449 -0.530 1.00 93.88 296 LYS A CA 1
ATOM 2335 C C . LYS A 1 296 ? -11.175 18.454 -0.028 1.00 93.88 296 LYS A C 1
ATOM 2337 O O . LYS A 1 296 ? -11.429 17.250 0.060 1.00 93.88 296 LYS A O 1
ATOM 2342 N N . GLU A 1 297 ? -10.020 18.970 0.372 1.00 94.06 297 GLU A N 1
ATOM 2343 C CA . GLU A 1 297 ? -9.046 18.201 1.138 1.00 94.06 297 GLU A CA 1
ATOM 2344 C C . GLU A 1 297 ? -9.516 18.028 2.591 1.00 94.06 297 GLU A C 1
ATOM 2346 O O . GLU A 1 297 ? -9.943 18.978 3.244 1.00 94.06 297 GLU A O 1
ATOM 2351 N N . VAL A 1 298 ? -9.443 16.793 3.087 1.00 92.50 298 VAL A N 1
ATOM 2352 C CA . VAL A 1 298 ? -9.826 16.376 4.448 1.00 92.50 298 VAL A CA 1
ATOM 2353 C C . VAL A 1 298 ? -8.673 15.669 5.170 1.00 92.50 298 VAL A C 1
ATOM 2355 O O . VAL A 1 298 ? -8.864 14.859 6.081 1.00 92.50 298 VAL A O 1
ATOM 2358 N N . THR A 1 299 ? -7.440 15.934 4.736 1.00 89.88 299 THR A N 1
ATOM 2359 C CA . THR A 1 299 ? -6.221 15.446 5.386 1.00 89.88 299 THR A CA 1
ATOM 2360 C C . THR A 1 299 ? -6.171 15.946 6.834 1.00 89.88 299 THR A C 1
ATOM 2362 O O . THR A 1 299 ? -6.428 17.112 7.103 1.00 89.88 299 THR A O 1
ATOM 2365 N N . GLY A 1 300 ? -5.887 15.054 7.787 1.00 85.44 300 GLY A N 1
ATOM 2366 C CA . GLY A 1 300 ? -5.831 15.389 9.219 1.00 85.44 300 GLY A CA 1
ATOM 2367 C C . GLY A 1 300 ? -7.185 15.591 9.919 1.00 85.44 300 GLY A C 1
ATOM 2368 O O . GLY A 1 300 ? -7.230 15.545 11.144 1.00 85.44 300 GLY A O 1
ATOM 2369 N N . MET A 1 301 ? -8.292 15.729 9.183 1.00 88.75 301 MET A N 1
ATOM 2370 C CA . MET A 1 301 ? -9.627 15.913 9.764 1.00 88.75 301 MET A CA 1
ATOM 2371 C C . MET A 1 301 ? -10.133 14.611 10.405 1.00 88.75 301 MET A C 1
ATOM 2373 O O . MET A 1 301 ? -10.270 13.574 9.740 1.00 88.75 301 MET A O 1
ATOM 2377 N N . LEU A 1 302 ? -10.381 14.648 11.717 1.00 85.88 302 LEU A N 1
ATOM 2378 C CA . LEU A 1 302 ? -10.733 13.469 12.513 1.00 85.88 302 LEU A CA 1
ATOM 2379 C C . LEU A 1 302 ? -12.095 12.898 12.126 1.00 85.88 302 LEU A C 1
ATOM 2381 O O . LEU A 1 302 ? -12.256 11.678 12.133 1.00 85.88 302 LEU A O 1
ATOM 2385 N N . GLU A 1 303 ? -13.038 13.745 11.728 1.00 86.69 303 GLU A N 1
ATOM 2386 C CA . GLU A 1 303 ? -14.405 13.373 11.374 1.00 86.69 303 GLU A CA 1
ATOM 2387 C C . GLU A 1 303 ? -14.498 12.492 10.114 1.00 86.69 303 GLU A C 1
ATOM 2389 O O . GLU A 1 303 ? -15.442 11.722 9.965 1.00 86.69 303 GLU A O 1
ATOM 2394 N N . TYR A 1 304 ? -13.467 12.511 9.258 1.00 88.44 304 TYR A N 1
ATOM 2395 C CA . TYR A 1 304 ? -13.327 11.617 8.095 1.00 88.44 304 TYR A CA 1
ATOM 2396 C C . TYR A 1 304 ? -12.404 10.419 8.378 1.00 88.44 304 TYR A C 1
ATOM 2398 O O . TYR A 1 304 ? -11.987 9.688 7.470 1.00 88.44 304 TYR A O 1
ATOM 2406 N N . SER A 1 305 ? -12.011 10.208 9.637 1.00 89.00 305 SER A N 1
ATOM 2407 C CA . SER A 1 305 ? -11.260 9.022 10.040 1.00 89.00 305 SER A CA 1
ATOM 2408 C C . SER A 1 305 ? -12.204 7.844 10.277 1.00 89.00 305 SER A C 1
ATOM 2410 O O . SER A 1 305 ? -13.260 7.988 10.884 1.00 89.00 305 SER A O 1
ATOM 2412 N N . LEU A 1 306 ? -11.783 6.638 9.880 1.00 90.94 306 LEU A N 1
ATOM 2413 C CA . LEU A 1 306 ? -12.537 5.413 10.182 1.00 90.94 306 LEU A CA 1
ATOM 2414 C C . LEU A 1 306 ? -12.770 5.240 11.694 1.00 90.94 306 LEU A C 1
ATOM 2416 O O . LEU A 1 306 ? -13.775 4.685 12.108 1.00 90.94 306 LEU A O 1
ATOM 2420 N N . PHE A 1 307 ? -11.865 5.747 12.537 1.00 90.50 307 PHE A N 1
ATOM 2421 C CA . PHE A 1 307 ? -12.019 5.643 13.986 1.00 90.50 307 PHE A CA 1
ATOM 2422 C C . PHE A 1 307 ? -13.182 6.495 14.485 1.00 90.50 307 PHE A C 1
ATOM 2424 O O . PHE A 1 307 ? -13.987 6.014 15.276 1.00 90.50 307 PHE A O 1
ATOM 2431 N N . TYR A 1 308 ? -13.301 7.729 13.999 1.00 89.25 308 TYR A N 1
ATOM 2432 C CA . TYR A 1 308 ? -14.431 8.590 14.328 1.00 89.25 308 TYR A CA 1
ATOM 2433 C C . TYR A 1 308 ? -15.739 8.036 13.757 1.00 89.25 308 TYR A C 1
ATOM 2435 O O . TYR A 1 308 ? -16.712 7.886 14.488 1.00 89.25 308 TYR A O 1
ATOM 2443 N N . LEU A 1 309 ? -15.729 7.625 12.485 1.00 89.31 309 LEU A N 1
ATOM 2444 C CA . LEU A 1 309 ? -16.903 7.066 11.806 1.00 89.31 309 LEU A CA 1
ATOM 2445 C C . LEU A 1 309 ? -17.407 5.754 12.425 1.00 89.31 309 LEU A C 1
ATOM 2447 O O . LEU A 1 309 ? -18.553 5.383 12.204 1.00 89.31 309 LEU A O 1
ATOM 2451 N N . SER A 1 310 ? -16.572 5.051 13.196 1.00 89.75 310 SER A N 1
ATOM 2452 C CA . SER A 1 310 ? -16.967 3.802 13.860 1.00 89.75 310 SER A CA 1
ATOM 2453 C C . SER A 1 310 ? -17.780 4.025 15.131 1.00 89.75 310 SER A C 1
ATOM 2455 O O . SER A 1 310 ? -18.299 3.066 15.679 1.00 89.75 310 SER A O 1
ATOM 2457 N N . GLN A 1 311 ? -17.878 5.246 15.652 1.00 87.25 311 GLN A N 1
ATOM 2458 C CA . GLN A 1 311 ? -18.481 5.476 16.965 1.00 87.25 311 GLN A CA 1
ATOM 2459 C C . GLN A 1 311 ? -19.973 5.154 16.994 1.00 87.25 311 GLN A C 1
ATOM 2461 O O . GLN A 1 311 ? -20.736 5.631 16.159 1.00 87.25 311 GLN A O 1
ATOM 2466 N N . VAL A 1 312 ? -20.398 4.425 18.030 1.00 79.69 312 VAL A N 1
ATOM 2467 C CA . VAL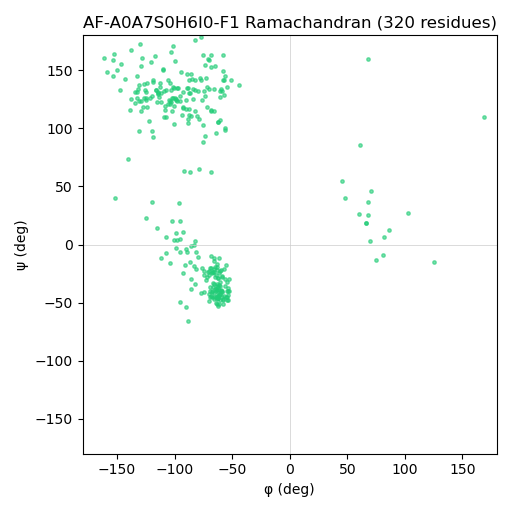 A 1 312 ? -21.823 4.177 18.304 1.00 79.69 312 VAL A CA 1
ATOM 2468 C C . VAL A 1 312 ? -22.543 5.479 18.687 1.00 79.69 312 VAL A C 1
ATOM 2470 O O . VAL A 1 312 ? -23.688 5.684 18.299 1.00 79.69 312 VAL A O 1
ATOM 2473 N N . ASN A 1 313 ? -21.865 6.371 19.425 1.00 69.50 313 ASN A N 1
ATOM 2474 C CA . ASN A 1 313 ? -22.397 7.659 19.885 1.00 69.50 313 ASN A CA 1
ATOM 2475 C C . ASN A 1 313 ? -21.413 8.810 19.585 1.00 69.50 313 ASN A C 1
ATOM 2477 O O . ASN A 1 313 ? -20.509 9.055 20.390 1.00 69.50 313 ASN A O 1
ATOM 2481 N N . PRO A 1 314 ? -21.592 9.564 18.484 1.00 56.56 314 PRO A N 1
ATOM 2482 C CA . PRO A 1 314 ? -20.640 10.596 18.049 1.00 56.56 314 PRO A CA 1
ATOM 2483 C C . PRO A 1 314 ? -20.509 11.809 18.996 1.00 56.56 314 PRO A C 1
ATOM 2485 O O . PRO A 1 314 ? -19.580 12.604 18.856 1.00 56.56 314 PRO A O 1
ATOM 2488 N N . ASN A 1 315 ? -21.399 11.957 19.987 1.00 49.91 315 ASN A N 1
ATOM 2489 C CA . ASN A 1 315 ? -21.372 13.067 20.949 1.00 49.91 315 ASN A CA 1
ATOM 2490 C C . ASN A 1 315 ? -20.404 12.863 22.134 1.00 49.91 315 ASN A C 1
ATOM 2492 O O . ASN A 1 315 ? -20.012 13.851 22.747 1.00 49.91 315 ASN A O 1
ATOM 2496 N N . LYS A 1 316 ? -19.956 11.630 22.434 1.00 47.06 316 LYS A N 1
ATOM 2497 C CA . LYS A 1 316 ? -19.116 11.339 23.621 1.00 47.06 316 LYS A CA 1
ATOM 2498 C C . LYS A 1 316 ? -17.712 11.976 23.583 1.00 47.06 316 LYS A C 1
ATOM 2500 O O . LYS A 1 316 ? -17.115 12.183 24.631 1.00 47.06 316 LYS A O 1
ATOM 2505 N N . LEU A 1 317 ? -17.157 12.297 22.408 1.00 43.62 317 LEU A N 1
ATOM 2506 C CA . LEU A 1 317 ? -15.816 12.904 22.313 1.00 43.62 317 LEU A CA 1
ATOM 2507 C C . LEU A 1 317 ? -15.789 14.419 22.548 1.00 43.62 317 LEU A C 1
ATOM 2509 O O . LEU A 1 317 ? -14.729 14.942 22.880 1.00 43.62 317 LEU A O 1
ATOM 2513 N N . LYS A 1 318 ? -16.915 15.131 22.392 1.00 41.31 318 LYS A N 1
ATOM 2514 C CA . LYS A 1 318 ? -16.947 16.580 22.667 1.00 41.31 318 LYS A CA 1
ATOM 2515 C C . LYS A 1 318 ? -16.756 16.893 24.153 1.00 41.31 318 LYS A C 1
ATOM 2517 O O . LYS A 1 318 ? -16.289 17.975 24.471 1.00 41.31 318 LYS A O 1
ATOM 2522 N N . GLU A 1 319 ? -17.070 15.940 25.027 1.00 34.78 319 GLU A N 1
ATOM 2523 C CA . GLU A 1 319 ? -16.964 16.077 26.485 1.00 34.78 319 GLU A CA 1
ATOM 2524 C C . GLU A 1 319 ? -15.599 15.630 27.036 1.00 34.78 319 GLU A C 1
ATOM 2526 O O . GLU A 1 319 ? -15.231 16.004 28.140 1.00 34.78 319 GLU A O 1
ATOM 2531 N N . ALA A 1 320 ? -14.819 14.856 26.272 1.00 35.75 320 ALA A N 1
ATOM 2532 C CA . ALA A 1 320 ? -13.483 14.403 26.682 1.00 35.75 320 ALA A CA 1
ATOM 2533 C C . ALA A 1 320 ? -12.351 15.363 26.257 1.00 35.75 320 ALA A C 1
ATOM 2535 O O . ALA A 1 320 ? -11.187 15.113 26.560 1.00 35.75 320 ALA A O 1
ATOM 2536 N N . GLY A 1 321 ? -12.687 16.425 25.516 1.00 36.16 321 GLY A N 1
ATOM 2537 C CA . GLY A 1 321 ? -11.757 17.448 25.026 1.00 36.16 321 GLY A CA 1
ATOM 2538 C C . GLY A 1 321 ? -12.003 18.849 25.594 1.00 36.16 321 GLY A C 1
ATOM 2539 O O . GLY A 1 321 ? -11.487 19.811 25.025 1.00 36.16 321 GLY A O 1
ATOM 2540 N N . SER A 1 322 ? -12.807 18.964 26.655 1.00 29.84 322 SER A N 1
ATOM 2541 C CA . SER A 1 322 ? -13.040 20.192 27.430 1.00 29.84 322 SER A CA 1
ATOM 2542 C C . SER A 1 322 ? -12.358 20.119 28.785 1.00 29.84 322 SER A C 1
ATOM 2544 O O . SER A 1 322 ? -12.564 19.083 29.456 1.00 29.84 322 SER A O 1
#

Secondary structure (DSSP, 8-state):
-HHHHHHHHHHHHHS-TTPPP----SS-GGGGGGGS-HHHHHHHHHHTT--HIIIIITT-S-EEEE--TTTT-GGG--STT-TT------HHHHHHHHHHHHHHHTT-TTEEEE-SSS-HHHHHHHHHHHHHHHHT-PPTT--EEEEEEEEEEE-TTTTT---EEEEEEEEEE--SSSSEEEEEEEEETTEEEEEEEEEEE-TTS-EEEEEEEE-HHHHHHHGGGB-TTB--EEEEEEEEEETTEEEEEEEEEEPP--SSSSS------EEEEEEEEEES-TT--PPPTTTEEEEEE-TT-GGGSHHHHTBS-TTTTTSS--

Mean predicted aligned error: 8.49 Å

pLDDT: mean 83.05, std 15.08, range [29.84, 97.12]

Radius of gyration: 21.26 Å; Cα contacts (8 Å, |Δi|>4): 503; chains: 1; bounding box: 66×47×54 Å

Sequence (322 aa):
MMTLESSYEAICMASDAGEKCLVVCDRGIMDASVYCDEETWSRVMKSVGLDHSSACDARYDGVLHLVTAADGAEEHYNLESNTEGVRTETAEQARHLDKRTHSAWRSHPWLTFIDNSTDFNNKVKRAVAAICGVVGEQAPNWTLRRRKFLVSAANLRQSGIDVTTSDCDYTYLVSTDGKQHRLRRRVADGGVLYTHIKRSVNERGETMDVKCNIGRRSYLELLSHQDPDRLPIRVVRQAFVWKHRHFCLNNILCAASSSNERQSPRTFGSIMVLNCWCEDDANLMLPPPEVVQLEKEVTGMLEYSLFYLSQVNPNKLKEAGS

Foldseek 3Di:
DVVVLVVQVVVQVPDDDPDDDDDDDPDFPLLVPLVDDPVVVVVVCVVVPHALCVRAAVSDLAAEQEQDCLAQNVVVVDPPVPPPPPDDDDSVRSNVSSVSSCVSNQQHPHYHYQYPPDDPVVSVQVVVLSVCQSQQHHGDVNQWDKWKFWFPDFDQVVVPFDKWKKKKKKFWFDDDPPWTWIWIWIDGRNDIWIKIWIWDADPVRDIHIDIDTDDPVVSVVRVVRTDPQFAMKMWIWIWTDDPRWIKIWTFIQQDAPDPDPDDDPDRDDTIIMIITTDGPDPPPPDDDCVGTNTDGICPPPPCPDSVCSGGNDNPVVVVVVD